Protein AF-A0AAD4M011-F1 (afdb_monomer)

Foldseek 3Di:
DFDWDWDWAPDDPPDHIDIDIGTQQDFQLNVLVVCCVVCVVDDPDPPDGGADPDDDRDDRNDGNNNVCDPVPVVVVVVVVPPPDPQLLPDPDPRNVVVVVVVVVVVVVVVVVCVVVVVVVVVVVVVVVVVVVVVCVVVVDDPVPPPPVVVVVVVVVVVVVVVVCVVVVVVVVVVVVVVVVVVPPDDDDDDDDDDDDDDDDDDDDDDDDDDDDDDDDDDDDDDDDD

Mean predicted aligned error: 21.67 Å

Organism: NCBI:txid376703

Structure (mmCIF, N/CA/C/O backbone):
data_AF-A0AAD4M011-F1
#
_entry.id   AF-A0AAD4M011-F1
#
loop_
_atom_site.group_PDB
_atom_site.id
_atom_site.type_symbol
_atom_site.label_atom_id
_atom_site.label_alt_id
_atom_site.label_comp_id
_atom_site.label_asym_id
_atom_site.label_entity_id
_atom_site.label_seq_id
_atom_site.pdbx_PDB_ins_code
_atom_site.Cartn_x
_atom_site.Cartn_y
_atom_site.Cartn_z
_atom_site.occupancy
_atom_site.B_iso_or_equiv
_atom_site.auth_seq_id
_atom_site.auth_comp_id
_atom_site.auth_asym_id
_atom_site.auth_atom_id
_atom_site.pdbx_PDB_model_num
ATOM 1 N N . MET A 1 1 ? -6.364 17.292 35.029 1.00 53.41 1 MET A N 1
ATOM 2 C CA . MET A 1 1 ? -7.545 16.925 34.218 1.00 53.41 1 MET A CA 1
ATOM 3 C C . MET A 1 1 ? -7.865 15.480 34.536 1.00 53.41 1 MET A C 1
ATOM 5 O O . MET A 1 1 ? -6.951 14.674 34.448 1.00 53.41 1 MET A O 1
ATOM 9 N N . ALA A 1 2 ? -9.083 15.169 34.982 1.00 62.84 2 ALA A N 1
ATOM 10 C CA . ALA A 1 2 ? -9.467 13.786 35.250 1.00 62.84 2 ALA A CA 1
ATOM 11 C C . ALA A 1 2 ? -9.473 13.023 33.923 1.00 62.84 2 ALA A C 1
ATOM 13 O O . ALA A 1 2 ? -10.274 13.320 33.037 1.00 62.84 2 ALA A O 1
ATOM 14 N N . THR A 1 3 ? -8.527 12.108 33.751 1.00 82.06 3 THR A N 1
ATOM 15 C CA . THR A 1 3 ? -8.496 11.226 32.595 1.00 82.06 3 THR A CA 1
ATOM 16 C C . THR A 1 3 ? -9.462 10.078 32.843 1.00 82.06 3 THR A C 1
ATOM 18 O O . THR A 1 3 ? -9.512 9.483 33.921 1.00 82.06 3 THR A O 1
ATOM 21 N N . THR A 1 4 ? -10.312 9.844 31.851 1.00 88.75 4 THR A N 1
ATOM 22 C CA . THR A 1 4 ? -11.300 8.774 31.868 1.00 88.75 4 THR A CA 1
ATOM 23 C C . THR A 1 4 ? -10.843 7.678 30.915 1.00 88.75 4 THR A C 1
ATOM 25 O O . THR A 1 4 ? -10.335 7.955 29.817 1.00 88.75 4 THR A O 1
ATOM 28 N N . THR A 1 5 ? -11.029 6.435 31.338 1.00 89.25 5 THR A N 1
ATOM 29 C CA . THR A 1 5 ? -10.732 5.237 30.564 1.00 89.25 5 THR A CA 1
ATOM 30 C C . THR A 1 5 ? -12.012 4.432 30.390 1.00 89.25 5 THR A C 1
ATOM 32 O O . THR A 1 5 ? -12.728 4.133 31.346 1.00 89.25 5 THR A O 1
ATOM 35 N N . THR A 1 6 ? -12.316 4.092 29.140 1.00 90.56 6 THR A N 1
ATOM 36 C CA . THR A 1 6 ? -13.399 3.170 28.800 1.00 90.56 6 THR A CA 1
ATOM 37 C C . THR A 1 6 ? -12.895 1.743 28.924 1.00 90.56 6 THR A C 1
ATOM 39 O O . THR A 1 6 ? -12.030 1.324 28.154 1.00 90.56 6 THR A O 1
ATOM 42 N N . VAL A 1 7 ? -13.441 1.007 29.885 1.00 89.56 7 VAL A N 1
ATOM 43 C CA . VAL A 1 7 ? -13.146 -0.404 30.117 1.00 89.56 7 VAL A CA 1
ATOM 44 C C . VAL A 1 7 ? -14.231 -1.252 29.461 1.00 89.56 7 VAL A C 1
ATOM 46 O O . VAL A 1 7 ? -15.425 -1.016 29.658 1.00 89.56 7 VAL A O 1
ATOM 49 N N . LEU A 1 8 ? -13.799 -2.242 28.681 1.00 91.38 8 LEU A N 1
ATOM 50 C CA . LEU A 1 8 ? -14.658 -3.274 28.111 1.00 91.38 8 LEU A CA 1
ATOM 51 C C . LEU A 1 8 ? -14.477 -4.558 28.918 1.00 91.38 8 LEU A C 1
ATOM 53 O O . LEU A 1 8 ? -13.359 -5.053 29.046 1.00 91.38 8 LEU A O 1
ATOM 57 N N . VAL A 1 9 ? -15.571 -5.092 29.452 1.00 90.56 9 VAL A N 1
ATOM 58 C CA . VAL A 1 9 ? -15.582 -6.331 30.232 1.00 90.56 9 VAL A CA 1
ATOM 59 C C . VAL A 1 9 ? -16.289 -7.404 29.423 1.00 90.56 9 VAL A C 1
ATOM 61 O O . VAL A 1 9 ? -17.508 -7.379 29.251 1.00 90.56 9 VAL A O 1
ATOM 64 N N . SER A 1 10 ? -15.498 -8.338 28.900 1.00 90.12 10 SER A N 1
ATOM 65 C CA . SER A 1 10 ? -16.004 -9.532 28.230 1.00 90.12 10 SER A CA 1
ATOM 66 C C . SER A 1 10 ? -16.406 -10.555 29.282 1.00 90.12 10 SER A C 1
ATOM 68 O O . SER A 1 10 ? -15.587 -10.945 30.110 1.00 90.12 10 SER A O 1
ATOM 70 N N . THR A 1 11 ? -17.663 -10.979 29.257 1.00 87.75 11 THR A N 1
ATOM 71 C CA . THR A 1 11 ? -18.213 -11.960 30.195 1.00 87.75 11 THR A CA 1
ATOM 72 C C . THR A 1 11 ? -18.449 -13.297 29.490 1.00 87.75 11 THR A C 1
ATOM 74 O O . THR A 1 11 ? -18.290 -13.411 28.273 1.00 87.75 11 THR A O 1
ATOM 77 N N . PHE A 1 12 ? -18.752 -14.340 30.260 1.00 84.81 12 PHE A N 1
ATOM 78 C CA . PHE A 1 12 ? -19.054 -15.665 29.723 1.00 84.81 12 PHE A CA 1
ATOM 79 C C . PHE A 1 12 ? -20.511 -15.731 29.227 1.00 84.81 12 PHE A C 1
ATOM 81 O O . PHE A 1 12 ? -21.383 -15.083 29.813 1.00 84.81 12 PHE A O 1
ATOM 88 N N . PRO A 1 13 ? -20.820 -16.528 28.185 1.00 83.38 13 PRO A N 1
ATOM 89 C CA . PRO A 1 13 ? -22.201 -16.751 27.763 1.00 83.38 13 PRO A CA 1
ATOM 90 C C . PRO A 1 13 ? -23.065 -17.253 28.933 1.00 83.38 13 PRO A C 1
ATOM 92 O O . PRO A 1 13 ? -22.612 -18.136 29.664 1.00 83.38 13 PRO A O 1
ATOM 95 N N . PRO A 1 14 ? -24.295 -16.741 29.128 1.00 87.25 14 PRO A N 1
ATOM 96 C CA . PRO A 1 14 ? -25.104 -15.937 28.201 1.00 87.25 14 PRO A CA 1
ATOM 97 C C . PRO A 1 14 ? -24.968 -14.408 28.355 1.00 87.25 14 PRO A C 1
ATOM 99 O O . PRO A 1 14 ? -25.774 -13.668 27.792 1.00 87.25 14 PRO A O 1
ATOM 102 N N . PHE A 1 15 ? -24.005 -13.909 29.133 1.00 85.62 15 PHE A N 1
ATOM 103 C CA . PHE A 1 15 ? -23.909 -12.481 29.436 1.00 85.62 15 PHE A CA 1
ATOM 104 C C . PHE A 1 15 ? -23.266 -11.678 28.287 1.00 85.62 15 PHE A C 1
ATOM 106 O O . PHE A 1 15 ? -22.351 -12.167 27.620 1.00 85.62 15 PHE A O 1
ATOM 113 N N . PRO A 1 16 ? -23.736 -10.441 28.027 1.00 88.19 16 PRO A N 1
ATOM 114 C CA . PRO A 1 16 ? -23.146 -9.575 27.015 1.00 88.19 16 PRO A CA 1
ATOM 115 C C . PRO A 1 16 ? -21.838 -8.934 27.499 1.00 88.19 16 PRO A C 1
ATO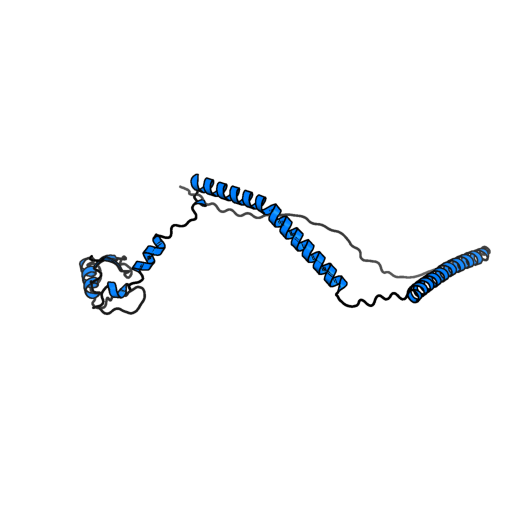M 117 O O . PRO A 1 16 ? -21.533 -8.870 28.693 1.00 88.19 16 PRO A O 1
ATOM 120 N N . THR A 1 17 ? -21.070 -8.389 26.557 1.00 90.69 17 THR A N 1
ATOM 121 C CA . THR A 1 17 ? -19.928 -7.524 26.869 1.00 90.69 17 THR A CA 1
ATOM 122 C C . THR A 1 17 ? -20.416 -6.194 27.440 1.00 90.69 17 THR A C 1
ATOM 124 O O . THR A 1 17 ? -21.253 -5.521 26.837 1.00 90.69 17 THR A O 1
ATOM 127 N N . TYR A 1 18 ? -19.858 -5.785 28.576 1.00 89.50 18 TYR A N 1
ATOM 128 C CA . TYR A 1 18 ? -20.200 -4.524 29.228 1.00 89.50 18 TYR A CA 1
ATOM 129 C C . TYR A 1 18 ? -19.157 -3.447 28.938 1.00 89.50 18 TYR A C 1
ATOM 131 O O . TYR A 1 18 ? -17.961 -3.723 28.885 1.00 89.50 18 TYR A O 1
ATOM 139 N N . ALA A 1 19 ? -19.610 -2.202 28.795 1.00 91.88 19 ALA A N 1
ATOM 140 C CA . ALA A 1 19 ? -18.749 -1.033 28.668 1.00 91.88 19 ALA A CA 1
ATOM 141 C C . ALA A 1 19 ? -19.004 -0.068 29.831 1.00 91.88 19 ALA A C 1
ATOM 143 O O . ALA A 1 19 ? -20.151 0.273 30.132 1.00 91.88 19 ALA A O 1
ATOM 144 N N . LEU A 1 20 ? -17.933 0.376 30.483 1.00 90.31 20 LEU A N 1
ATOM 145 C CA . LEU A 1 20 ? -17.967 1.345 31.578 1.00 90.31 20 LEU A CA 1
ATOM 146 C C . LEU A 1 20 ? -16.897 2.412 31.373 1.00 90.31 20 LEU A C 1
ATOM 148 O O . LEU A 1 20 ? -15.769 2.123 30.989 1.00 90.31 20 LEU A O 1
ATOM 152 N N . SER A 1 21 ? -17.270 3.658 31.639 1.00 91.81 21 SER A N 1
ATOM 153 C CA . SER A 1 21 ? -16.364 4.802 31.618 1.00 91.81 21 SER A CA 1
ATOM 154 C C . SER A 1 21 ? -15.983 5.121 33.057 1.00 91.81 21 SER A C 1
ATOM 156 O O . SER A 1 21 ? -16.861 5.459 33.855 1.00 91.81 21 SER A O 1
ATOM 158 N N . VAL A 1 22 ? -14.710 4.949 33.410 1.00 91.75 22 VAL A N 1
ATOM 159 C CA . VAL A 1 22 ? -14.237 5.058 34.797 1.00 91.75 22 VAL A CA 1
ATOM 160 C C . VAL A 1 22 ? -12.988 5.930 34.871 1.00 91.75 22 VAL A C 1
ATOM 162 O O . VAL A 1 22 ? -12.251 6.072 33.896 1.00 91.75 22 VAL A O 1
ATOM 165 N N . SER A 1 23 ? -12.763 6.552 36.027 1.00 90.94 23 SER A N 1
ATOM 166 C CA . SER A 1 23 ? -11.551 7.329 36.292 1.00 90.94 23 SER A CA 1
ATOM 167 C C . SER A 1 23 ? -10.315 6.430 36.313 1.00 90.94 23 SER A C 1
ATOM 169 O O . SER A 1 23 ? -10.353 5.316 36.834 1.00 90.94 23 SER A O 1
ATOM 171 N N . ASP A 1 24 ? -9.199 6.946 35.814 1.00 88.31 24 ASP A N 1
ATOM 172 C CA . ASP A 1 24 ? -7.916 6.242 35.738 1.00 88.31 24 ASP A CA 1
ATOM 173 C C . ASP A 1 24 ? -7.367 5.799 37.111 1.00 88.31 24 ASP A C 1
ATOM 175 O O . ASP A 1 24 ? -6.611 4.830 37.197 1.00 88.31 24 ASP A O 1
ATOM 179 N N . HIS A 1 25 ? -7.779 6.477 38.188 1.00 89.31 25 HIS A N 1
ATOM 180 C CA . HIS A 1 25 ? -7.402 6.156 39.570 1.00 89.31 25 HIS A CA 1
ATOM 181 C C . HIS A 1 25 ? -8.272 5.077 40.221 1.00 89.31 25 HIS A C 1
ATOM 183 O O . HIS A 1 25 ? -8.007 4.695 41.359 1.00 89.31 25 HIS A O 1
ATOM 189 N N . THR A 1 26 ? -9.321 4.602 39.545 1.00 90.81 26 THR A N 1
ATOM 190 C CA . THR A 1 26 ? -10.131 3.518 40.105 1.00 90.81 26 THR A CA 1
ATOM 191 C C . THR A 1 26 ? -9.317 2.239 40.206 1.00 90.81 26 THR A C 1
ATOM 193 O O . THR A 1 26 ? -8.537 1.906 39.312 1.00 90.81 26 THR A O 1
ATOM 196 N N . THR A 1 27 ? -9.458 1.558 41.339 1.00 92.62 27 THR A N 1
ATOM 197 C CA . THR A 1 27 ? -8.842 0.251 41.564 1.00 92.62 27 THR A CA 1
ATOM 198 C C . THR A 1 27 ? -9.710 -0.849 40.969 1.00 92.62 27 THR A C 1
ATOM 200 O O . THR A 1 27 ? -10.895 -0.639 40.693 1.00 92.62 27 THR A O 1
ATOM 203 N N . ILE A 1 28 ? -9.142 -2.038 40.790 1.00 89.75 28 ILE A N 1
ATOM 204 C CA . ILE A 1 28 ? -9.879 -3.197 40.272 1.00 89.75 28 ILE A CA 1
ATOM 205 C C . ILE A 1 28 ? -11.030 -3.588 41.196 1.00 89.75 28 ILE A C 1
ATOM 207 O O . ILE A 1 28 ? -12.122 -3.876 40.709 1.00 89.75 28 ILE A O 1
ATOM 211 N N . GLN A 1 29 ? -10.814 -3.537 42.512 1.00 89.12 29 GLN A N 1
ATOM 212 C CA . GLN A 1 29 ? -11.863 -3.809 43.494 1.00 89.12 29 GLN A CA 1
ATOM 213 C C . GLN A 1 29 ? -13.060 -2.858 43.327 1.00 89.12 29 GLN A C 1
ATOM 215 O O . GLN A 1 29 ? -14.193 -3.306 43.170 1.00 89.12 29 GLN A O 1
ATOM 220 N N . ASN A 1 30 ? -12.802 -1.548 43.253 1.00 90.50 30 ASN A N 1
ATOM 221 C CA . ASN A 1 30 ? -13.854 -0.553 43.035 1.00 90.50 30 ASN A CA 1
ATOM 222 C C . ASN A 1 30 ? -14.533 -0.725 41.668 1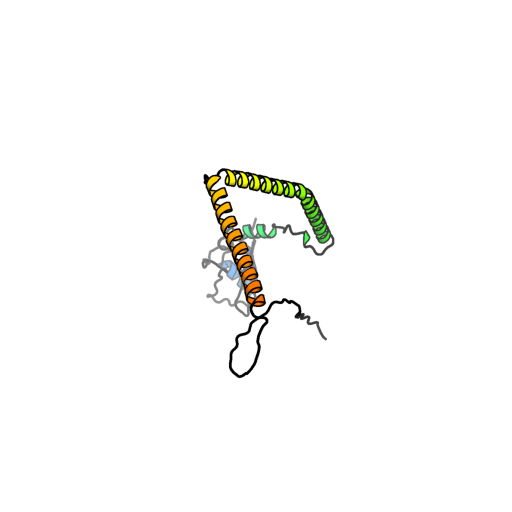.00 90.50 30 ASN A C 1
ATOM 224 O O . ASN A 1 30 ? -15.737 -0.520 41.541 1.00 90.50 30 ASN A O 1
ATOM 228 N N . LEU A 1 31 ? -13.784 -1.111 40.628 1.00 90.56 31 LEU A N 1
ATOM 229 C CA . LEU A 1 31 ? -14.366 -1.406 39.319 1.00 90.56 31 LEU A CA 1
ATOM 230 C C . LEU A 1 31 ? -15.363 -2.568 39.420 1.00 90.56 31 LEU A C 1
ATOM 232 O O . LEU A 1 31 ? -16.462 -2.465 38.877 1.00 90.56 31 LEU A O 1
ATOM 236 N N . HIS A 1 32 ? -15.003 -3.646 40.121 1.00 88.50 32 HIS A N 1
ATOM 237 C CA . HIS A 1 32 ? -15.879 -4.798 40.323 1.00 88.50 32 HIS A CA 1
ATOM 238 C C . HIS A 1 32 ? -17.190 -4.400 41.022 1.00 88.50 32 HIS A C 1
ATOM 240 O O . HIS A 1 32 ? -18.270 -4.760 40.554 1.00 88.50 32 HIS A O 1
ATOM 246 N N . GLU A 1 33 ? -17.112 -3.567 42.062 1.00 89.00 33 GLU A N 1
ATOM 247 C CA . GLU A 1 33 ? -18.292 -3.027 42.750 1.00 89.00 33 GLU A CA 1
ATOM 248 C C . GLU A 1 33 ? -19.162 -2.158 41.832 1.00 89.00 33 GLU A C 1
ATOM 250 O O . GLU A 1 33 ? -20.380 -2.335 41.774 1.00 89.00 33 GLU A O 1
ATOM 255 N N . ILE A 1 34 ? -18.551 -1.258 41.054 1.00 89.81 34 ILE A N 1
ATOM 256 C CA . ILE A 1 34 ? -19.262 -0.403 40.089 1.00 89.81 34 ILE A CA 1
ATOM 257 C C . ILE A 1 34 ? -19.962 -1.248 39.016 1.00 89.81 34 ILE A C 1
ATOM 259 O O . ILE A 1 34 ? -21.055 -0.898 38.561 1.00 89.81 34 ILE A O 1
ATOM 263 N N . LEU A 1 35 ? -19.341 -2.351 38.594 1.00 89.62 35 LEU A N 1
ATOM 264 C CA . LEU A 1 35 ? -19.907 -3.258 37.605 1.00 89.62 35 LEU A CA 1
ATOM 265 C C . LEU A 1 35 ? -21.129 -3.986 38.166 1.00 89.62 35 LEU A C 1
ATOM 267 O O . LEU A 1 35 ? -22.171 -3.969 37.513 1.00 89.62 35 LEU A O 1
ATOM 271 N N . LEU A 1 36 ? -21.035 -4.554 39.371 1.00 88.44 36 LEU A N 1
ATOM 272 C CA . LEU A 1 36 ? -22.157 -5.228 40.033 1.00 88.44 36 LEU A CA 1
ATOM 273 C C . LEU A 1 36 ? -23.307 -4.263 40.344 1.00 88.44 36 LEU A C 1
ATOM 275 O O . LEU A 1 36 ? -24.468 -4.596 40.116 1.00 88.44 36 LEU A O 1
ATOM 279 N N . ALA A 1 37 ? -22.993 -3.041 40.782 1.00 89.56 37 ALA A N 1
ATOM 280 C CA . ALA A 1 37 ? -23.992 -2.004 41.027 1.00 89.56 37 ALA A CA 1
ATOM 281 C C . ALA A 1 37 ? -24.751 -1.614 39.747 1.00 89.56 37 ALA A C 1
ATOM 283 O O . ALA A 1 37 ? -25.943 -1.311 39.792 1.00 89.56 37 ALA A O 1
ATOM 284 N N . ARG A 1 38 ? -24.068 -1.619 38.595 1.00 89.38 38 ARG A N 1
ATOM 285 C CA . ARG A 1 38 ? -24.673 -1.297 37.295 1.00 89.38 38 ARG A CA 1
ATOM 286 C C . ARG A 1 38 ? -25.404 -2.486 36.670 1.00 89.38 38 ARG A C 1
ATOM 288 O O . ARG A 1 38 ? -26.387 -2.278 35.963 1.00 89.38 38 ARG A O 1
ATOM 295 N N . TYR A 1 39 ? -24.929 -3.703 36.914 1.00 86.94 39 TYR A N 1
ATOM 296 C CA . TYR A 1 39 ? -25.438 -4.931 36.309 1.00 86.94 39 TYR A CA 1
ATOM 297 C C . TYR A 1 39 ? -25.717 -5.989 37.385 1.00 86.94 39 TYR A C 1
ATOM 299 O O . TYR A 1 39 ? -24.955 -6.947 37.526 1.00 86.94 39 TYR A O 1
ATOM 307 N N . PRO A 1 40 ? -26.843 -5.865 38.111 1.00 84.62 40 PRO A N 1
ATOM 308 C CA . PRO A 1 40 ? -27.197 -6.788 39.191 1.00 84.62 40 PRO A CA 1
ATOM 309 C C . PRO A 1 40 ? -27.517 -8.209 38.702 1.00 84.62 40 PRO A C 1
ATOM 311 O O . PRO A 1 40 ? -27.629 -9.128 39.505 1.00 84.62 40 PRO A O 1
ATOM 314 N N . SER A 1 41 ? -27.676 -8.409 37.388 1.00 83.12 41 SER A N 1
ATOM 315 C CA . SER A 1 41 ? -27.840 -9.733 36.781 1.00 83.12 41 SER A CA 1
ATOM 316 C C . SER A 1 41 ? -26.548 -10.548 36.747 1.00 83.12 41 SER A C 1
ATOM 318 O O . SER A 1 41 ? -26.604 -11.746 36.473 1.00 83.12 41 SER A O 1
ATOM 320 N N . LEU A 1 42 ? -25.385 -9.919 36.955 1.00 82.12 42 LEU A N 1
ATOM 321 C CA . LEU A 1 42 ? -24.123 -10.640 37.023 1.00 82.12 42 LEU A CA 1
ATOM 322 C C . LEU A 1 42 ? -24.024 -11.357 38.382 1.00 82.12 42 LEU A C 1
ATOM 324 O O . LEU A 1 42 ? -24.325 -10.749 39.410 1.00 82.12 42 LEU A O 1
ATOM 328 N N . PRO A 1 43 ? -23.602 -12.632 38.425 1.00 79.81 43 PRO A N 1
ATOM 329 C CA . PRO A 1 43 ? -23.378 -13.317 39.691 1.00 79.81 43 PRO A CA 1
ATOM 330 C C . PRO A 1 43 ? -22.382 -12.544 40.566 1.00 79.81 43 PRO A C 1
ATOM 332 O O . PRO A 1 43 ? -21.311 -12.166 40.111 1.00 79.81 43 PRO A O 1
ATOM 335 N N . SER A 1 44 ? -22.724 -12.335 41.839 1.00 74.94 44 SER A N 1
ATOM 336 C CA . SER A 1 44 ? -21.866 -11.671 42.836 1.00 74.94 44 SER A CA 1
ATOM 337 C C . SER A 1 44 ? -20.953 -12.666 43.572 1.00 74.94 44 SER A C 1
ATOM 339 O O . SER A 1 44 ? -20.568 -12.442 44.720 1.00 74.94 44 SER A O 1
ATOM 341 N N . THR A 1 45 ? -20.654 -13.815 42.962 1.00 73.00 45 THR A N 1
ATOM 342 C CA . THR A 1 45 ? -19.832 -14.853 43.596 1.00 73.00 45 THR A CA 1
ATOM 343 C C . THR A 1 45 ? -18.429 -14.322 43.875 1.00 73.00 45 THR A C 1
ATOM 345 O O . THR A 1 45 ? -17.807 -13.741 42.988 1.00 73.00 45 THR A O 1
ATOM 348 N N . ALA A 1 46 ? -17.924 -14.568 45.088 1.00 67.69 46 ALA A N 1
ATOM 349 C CA . ALA A 1 46 ? -16.618 -14.095 45.561 1.00 67.69 46 ALA A CA 1
ATOM 350 C C . ALA A 1 46 ? -15.420 -14.585 44.717 1.00 67.69 46 ALA A C 1
ATOM 352 O O . ALA A 1 46 ? -14.326 -14.040 44.830 1.00 67.69 46 ALA A O 1
ATOM 353 N N . ASP A 1 47 ? -15.634 -15.570 43.843 1.00 76.38 47 ASP A N 1
ATOM 354 C CA . ASP A 1 47 ? -14.598 -16.159 42.990 1.00 76.38 47 ASP A CA 1
ATOM 355 C C . ASP A 1 47 ? -14.417 -15.435 41.641 1.00 76.38 47 ASP A C 1
ATOM 357 O O . ASP A 1 47 ? -13.513 -15.765 40.870 1.00 76.38 47 ASP A O 1
ATOM 361 N N . LEU A 1 48 ? -15.260 -14.447 41.317 1.00 77.38 48 LEU A N 1
ATOM 362 C CA . LEU A 1 48 ? -15.152 -13.702 40.062 1.00 77.38 48 LEU A CA 1
ATOM 363 C C . LEU A 1 48 ? -14.028 -12.667 40.138 1.00 77.38 48 LEU A C 1
ATOM 365 O O . LEU A 1 48 ? -14.103 -11.690 40.878 1.00 77.38 48 LEU A O 1
ATOM 369 N N . ARG A 1 49 ? -12.990 -12.862 39.319 1.00 82.31 49 ARG A N 1
ATOM 370 C CA . ARG A 1 49 ? -11.865 -11.927 39.179 1.00 82.31 49 ARG A CA 1
ATOM 371 C C . ARG A 1 49 ? -11.846 -11.319 37.783 1.00 82.31 49 ARG A C 1
ATOM 373 O O . ARG A 1 49 ? -12.048 -12.010 36.786 1.00 82.31 49 ARG A O 1
ATOM 380 N N . LEU A 1 50 ? -11.558 -10.023 37.707 1.00 85.75 50 LEU A N 1
ATOM 381 C CA . LEU A 1 50 ? -11.349 -9.324 36.441 1.00 85.75 50 LEU A CA 1
ATOM 382 C C . LEU A 1 50 ? -9.905 -9.523 35.985 1.00 85.75 50 LEU A C 1
ATOM 384 O O . LEU A 1 50 ? -8.972 -9.154 36.696 1.00 85.75 50 LEU A O 1
ATOM 388 N N . LEU A 1 51 ? -9.725 -10.092 34.795 1.00 85.56 51 LEU A N 1
ATOM 389 C CA . LEU A 1 51 ? -8.412 -10.267 34.182 1.00 85.56 51 LEU A CA 1
ATOM 390 C C . LEU A 1 51 ? -8.280 -9.389 32.930 1.00 85.56 51 LEU A C 1
ATOM 392 O O . LEU A 1 51 ? -9.238 -9.266 32.161 1.00 85.56 51 LEU A O 1
ATOM 396 N N . PRO A 1 52 ? -7.098 -8.793 32.689 1.00 86.00 52 PRO A N 1
ATOM 397 C CA . PRO A 1 52 ? -6.809 -8.158 31.414 1.00 86.00 52 PRO A CA 1
ATOM 398 C C . PRO A 1 52 ? -6.735 -9.213 30.300 1.00 86.00 52 PRO A C 1
ATOM 400 O O . PRO A 1 52 ? -6.400 -10.371 30.537 1.00 86.00 52 PRO A O 1
ATOM 403 N N . VAL A 1 53 ? -6.993 -8.793 29.058 1.00 84.19 53 VAL A N 1
ATOM 404 C CA . VAL A 1 53 ? -6.936 -9.665 27.864 1.00 84.19 53 VAL A CA 1
ATOM 405 C C . VAL A 1 53 ? -5.542 -10.275 27.656 1.00 84.19 53 VAL A C 1
ATOM 407 O O . VAL A 1 53 ? -5.404 -11.342 27.067 1.00 84.19 53 VAL A O 1
ATOM 410 N N . SER A 1 54 ? -4.501 -9.599 28.137 1.00 80.88 54 SER A N 1
ATOM 411 C CA . SER A 1 54 ? -3.121 -10.069 28.102 1.00 80.88 54 SER A CA 1
ATOM 412 C C . SER A 1 54 ? -2.346 -9.464 29.268 1.00 80.88 54 SER A C 1
ATOM 414 O O . SER A 1 54 ? -2.568 -8.305 29.617 1.00 80.88 54 SER A O 1
ATOM 416 N N . GLY A 1 55 ? -1.394 -10.218 29.819 1.00 78.94 55 GLY A N 1
ATOM 417 C CA . GLY A 1 55 ? -0.479 -9.753 30.863 1.00 78.94 55 GLY A CA 1
ATOM 418 C C . GLY A 1 55 ? -0.599 -10.516 32.180 1.00 78.94 55 GLY A C 1
ATOM 419 O O . GLY A 1 55 ? -1.252 -11.555 32.263 1.00 78.94 55 GLY A O 1
ATOM 420 N N . ALA A 1 56 ? 0.087 -10.002 33.201 1.00 80.56 56 ALA A N 1
ATOM 421 C CA . ALA A 1 56 ? 0.044 -10.552 34.550 1.00 80.56 56 ALA A CA 1
ATOM 422 C C . ALA A 1 56 ? -1.321 -10.297 35.205 1.00 80.56 56 ALA A C 1
ATOM 424 O O . ALA A 1 56 ? -1.973 -9.290 34.922 1.00 80.56 56 ALA A O 1
ATOM 425 N N . VAL A 1 57 ? -1.728 -11.198 36.104 1.00 84.75 57 VAL A N 1
ATOM 426 C CA . VAL A 1 57 ? -2.922 -11.005 36.933 1.00 84.75 57 VAL A CA 1
ATOM 427 C C . VAL A 1 57 ? -2.670 -9.802 37.844 1.00 84.75 57 VAL A C 1
ATOM 429 O O . VAL A 1 57 ? -1.712 -9.829 38.620 1.00 84.75 57 VAL A O 1
ATOM 432 N N . PRO A 1 58 ? -3.467 -8.733 37.734 1.00 83.00 58 PRO A N 1
ATOM 433 C CA . PRO A 1 58 ? -3.262 -7.549 38.545 1.00 83.00 58 PRO A CA 1
ATOM 434 C C . PRO A 1 58 ? -3.757 -7.770 39.979 1.00 83.00 58 PRO A C 1
ATOM 436 O O . PRO A 1 58 ? -4.707 -8.517 40.219 1.00 83.00 58 PRO A O 1
ATOM 439 N N . ASP A 1 59 ? -3.110 -7.097 40.928 1.00 86.06 59 ASP A N 1
ATOM 440 C CA . ASP A 1 59 ? -3.559 -7.060 42.319 1.00 86.06 59 ASP A CA 1
ATOM 441 C C . ASP A 1 59 ? -4.866 -6.256 42.457 1.00 86.06 59 ASP A C 1
ATOM 443 O O . ASP A 1 59 ? -5.123 -5.337 41.678 1.00 86.06 59 ASP A O 1
ATOM 447 N N . GLU A 1 60 ? -5.697 -6.566 43.452 1.00 84.50 60 GLU A N 1
ATOM 448 C CA . GLU A 1 60 ? -7.027 -5.947 43.621 1.00 84.50 60 GLU A CA 1
ATOM 449 C C . GLU A 1 60 ? -6.950 -4.433 43.884 1.00 84.50 60 GLU A C 1
ATOM 451 O O . GLU A 1 60 ? -7.863 -3.673 43.538 1.00 84.50 60 GLU A O 1
ATOM 456 N N . THR A 1 61 ? -5.815 -3.987 44.427 1.00 88.25 61 THR A N 1
ATOM 457 C CA . THR A 1 61 ? -5.502 -2.579 44.692 1.00 88.25 61 THR A CA 1
ATOM 458 C C . THR A 1 61 ? -4.918 -1.842 43.483 1.00 88.25 61 THR A C 1
ATOM 460 O O . THR A 1 61 ? -4.812 -0.613 43.503 1.00 88.25 61 THR A O 1
ATOM 463 N N . ALA A 1 62 ? -4.565 -2.556 42.407 1.00 89.44 62 ALA A N 1
ATOM 464 C CA . ALA A 1 62 ? -3.987 -1.952 41.216 1.00 89.44 62 ALA A CA 1
ATOM 465 C C . ALA A 1 62 ? -4.988 -1.007 40.538 1.00 89.44 62 ALA A C 1
ATOM 467 O O . ALA A 1 62 ? -6.186 -1.281 40.459 1.00 89.44 62 ALA A O 1
ATOM 468 N N . THR A 1 63 ? -4.490 0.118 40.027 1.00 90.69 63 THR A N 1
ATOM 469 C CA . THR A 1 63 ? -5.314 1.107 39.322 1.00 90.69 63 THR A CA 1
ATOM 470 C C . THR A 1 63 ? -5.421 0.789 37.837 1.00 90.69 63 THR A C 1
ATOM 472 O O . THR A 1 63 ? -4.494 0.237 37.238 1.00 90.69 63 THR A O 1
ATOM 475 N N . ILE A 1 64 ? -6.523 1.201 37.206 1.00 88.19 64 ILE A N 1
ATOM 476 C CA . ILE A 1 64 ? -6.725 1.017 35.759 1.00 88.19 64 ILE A CA 1
ATOM 477 C C . ILE A 1 64 ? -5.593 1.654 34.942 1.00 88.19 64 ILE A C 1
ATOM 479 O O . ILE A 1 64 ? -5.128 1.059 33.968 1.00 88.19 64 ILE A O 1
ATOM 483 N N . ALA A 1 65 ? -5.075 2.807 35.376 1.00 86.31 65 ALA A N 1
ATOM 484 C CA . ALA A 1 65 ? -3.915 3.442 34.751 1.00 86.31 65 ALA A CA 1
ATOM 485 C C . ALA A 1 65 ? -2.668 2.540 34.718 1.00 86.31 65 ALA A C 1
ATOM 487 O O . ALA A 1 65 ? -1.975 2.477 33.701 1.00 86.31 65 ALA A O 1
ATOM 488 N N . SER A 1 66 ? -2.392 1.828 35.816 1.00 85.81 66 SER A N 1
ATOM 489 C CA . SER A 1 66 ? -1.232 0.939 35.925 1.00 85.81 66 SER A CA 1
ATOM 490 C C . SER A 1 66 ? -1.327 -0.256 34.977 1.00 85.81 66 SER A C 1
ATOM 492 O O . SER A 1 66 ? -0.309 -0.712 34.465 1.00 85.81 66 SER A O 1
ATOM 494 N N . ILE A 1 67 ? -2.539 -0.759 34.735 1.00 84.38 67 ILE A N 1
ATOM 495 C CA . ILE A 1 67 ? -2.780 -1.910 33.853 1.00 84.38 67 ILE A CA 1
ATOM 496 C C . ILE A 1 67 ? -2.626 -1.501 32.385 1.00 84.38 67 ILE A C 1
ATOM 498 O O . ILE A 1 67 ? -2.090 -2.257 31.578 1.00 84.38 67 ILE A O 1
ATOM 502 N N . LEU A 1 68 ? -3.093 -0.300 32.028 1.00 78.75 68 LEU A N 1
ATOM 503 C CA . LEU A 1 68 ? -3.165 0.146 30.635 1.00 78.75 68 LEU A CA 1
ATOM 504 C C . LEU A 1 68 ? -1.796 0.530 30.047 1.00 78.75 68 LEU A C 1
ATOM 506 O O . LEU A 1 68 ? -1.625 0.530 28.829 1.00 78.75 68 LEU A O 1
ATOM 510 N N . GLY A 1 69 ? -0.808 0.829 30.890 1.00 73.69 69 GLY A N 1
ATOM 511 C CA . GLY A 1 69 ? 0.532 1.217 30.465 1.00 73.69 69 GLY A CA 1
ATOM 512 C C . GLY A 1 69 ? 0.576 2.552 29.690 1.00 73.69 69 GLY A C 1
ATOM 513 O O . GLY A 1 69 ? -0.369 2.955 29.008 1.00 73.69 69 GLY A O 1
ATOM 514 N N . PRO A 1 70 ? 1.701 3.280 29.729 1.00 67.50 70 PRO A N 1
ATOM 515 C CA . PRO A 1 70 ? 1.791 4.612 29.122 1.00 67.50 70 PRO A CA 1
ATOM 516 C C . PRO A 1 70 ? 1.744 4.612 27.576 1.00 67.50 70 PRO A C 1
ATOM 518 O O . PRO A 1 70 ? 1.524 5.656 26.965 1.00 67.50 70 PRO A O 1
ATOM 521 N N . GLY A 1 71 ? 1.937 3.460 26.919 1.00 67.69 71 GLY A N 1
ATOM 522 C CA . GLY A 1 71 ? 2.114 3.366 25.463 1.00 67.69 71 GLY A CA 1
ATOM 523 C C . GLY A 1 71 ? 0.842 3.150 24.634 1.00 67.69 71 GLY A C 1
ATOM 524 O O . GLY A 1 71 ? 0.799 3.576 23.479 1.00 67.69 71 GLY A O 1
ATOM 525 N N . LEU A 1 72 ? -0.209 2.533 25.192 1.00 68.25 72 LEU A N 1
ATOM 526 C CA . LEU A 1 72 ? -1.415 2.192 24.419 1.00 68.25 72 LEU A CA 1
ATOM 527 C C . LEU A 1 72 ? -2.165 3.444 23.945 1.00 68.25 72 LEU A C 1
ATOM 529 O O . LEU A 1 72 ? -2.573 3.535 22.785 1.00 68.25 72 LEU A O 1
ATOM 533 N N . ARG A 1 73 ? -2.265 4.457 24.813 1.00 68.19 73 ARG A N 1
ATOM 534 C CA . ARG A 1 73 ? -2.904 5.740 24.484 1.00 68.19 73 ARG A CA 1
ATOM 535 C C . ARG A 1 73 ? -2.095 6.539 23.448 1.00 68.19 73 ARG A C 1
ATOM 537 O O . ARG A 1 73 ? -2.683 7.207 22.602 1.00 68.19 73 ARG A O 1
ATOM 544 N N . ALA A 1 74 ? -0.764 6.426 23.462 1.00 66.00 74 ALA A N 1
ATOM 545 C CA . ALA A 1 74 ? 0.124 7.096 22.506 1.00 66.00 74 ALA A CA 1
ATOM 546 C C . ALA A 1 74 ? 0.133 6.428 21.116 1.00 66.00 74 ALA A C 1
ATOM 548 O O . ALA A 1 74 ? 0.243 7.114 20.098 1.00 66.00 74 ALA A O 1
ATOM 549 N N . ALA A 1 75 ? -0.010 5.101 21.050 1.00 65.00 75 ALA A N 1
ATOM 550 C CA . ALA A 1 75 ? -0.021 4.359 19.789 1.00 65.00 75 ALA A CA 1
ATOM 551 C C . ALA A 1 75 ? -1.292 4.619 18.955 1.00 65.00 75 ALA A C 1
ATOM 553 O O . ALA A 1 75 ? -1.198 4.841 17.746 1.00 65.00 75 ALA A O 1
ATOM 554 N N . GLY A 1 76 ? -2.468 4.671 19.593 1.00 66.25 76 GLY A N 1
ATOM 555 C CA . GLY A 1 76 ? -3.751 4.851 18.896 1.00 66.25 76 GLY A CA 1
ATOM 556 C C . GLY A 1 76 ? -3.876 6.178 18.130 1.00 66.25 76 GLY A C 1
ATOM 557 O O . GLY A 1 76 ? -4.444 6.219 17.037 1.00 66.25 76 GLY A O 1
ATOM 558 N N . GLY A 1 77 ? -3.275 7.260 18.639 1.00 72.38 77 GLY A N 1
ATOM 559 C CA . GLY A 1 77 ? -3.292 8.571 17.975 1.00 72.38 77 GLY A CA 1
ATOM 560 C C . GLY A 1 77 ? -2.482 8.624 16.671 1.00 72.38 77 GLY A C 1
ATOM 561 O O . GLY A 1 77 ? -2.837 9.349 15.738 1.00 72.38 77 GLY A O 1
ATOM 562 N N . ARG A 1 78 ? -1.415 7.820 16.563 1.00 68.06 78 ARG A N 1
ATOM 563 C CA . ARG A 1 78 ? -0.557 7.765 15.365 1.00 68.06 78 ARG A CA 1
ATOM 564 C C . ARG A 1 78 ? -1.248 7.056 14.202 1.00 68.06 78 ARG A C 1
ATOM 566 O O . ARG A 1 78 ? -1.143 7.510 13.071 1.00 68.06 78 ARG A O 1
ATOM 573 N N . MET A 1 79 ? -2.000 5.994 14.486 1.00 66.38 79 MET A N 1
ATOM 574 C CA . MET A 1 79 ? -2.743 5.247 13.464 1.00 66.38 79 MET A CA 1
ATOM 575 C C . MET A 1 79 ? -3.941 6.037 12.925 1.00 66.38 79 MET A C 1
ATOM 577 O O . MET A 1 79 ? -4.224 5.984 11.734 1.00 66.38 79 MET A O 1
ATOM 581 N N . SER A 1 80 ? -4.610 6.815 13.783 1.00 66.38 80 SER A N 1
ATOM 582 C CA . SER A 1 80 ? -5.748 7.658 13.385 1.00 66.38 80 SER A CA 1
ATOM 583 C C . SER A 1 80 ? -5.333 8.879 12.547 1.00 66.38 80 SER A C 1
ATOM 585 O O . SER A 1 80 ? -6.065 9.323 11.664 1.00 66.38 80 SER A O 1
ATOM 587 N N . SER A 1 81 ? -4.130 9.418 12.772 1.00 68.81 81 SER A N 1
ATOM 588 C CA . SER A 1 81 ? -3.637 10.605 12.056 1.00 68.81 81 SER A CA 1
ATOM 589 C C . SER A 1 81 ? -2.928 10.299 10.732 1.00 68.81 81 SER A C 1
ATOM 591 O O . SER A 1 81 ? -2.711 11.216 9.934 1.00 68.81 81 SER A O 1
ATOM 593 N N . GLN A 1 82 ? -2.598 9.034 10.454 1.00 75.75 82 GLN A N 1
ATOM 594 C CA . GLN A 1 82 ? -1.951 8.629 9.207 1.00 75.75 82 GLN A CA 1
ATOM 595 C C . GLN A 1 82 ? -2.973 8.578 8.062 1.00 75.75 82 GLN A C 1
ATOM 597 O O . GLN A 1 82 ? -3.449 7.524 7.646 1.00 75.75 82 GLN A O 1
ATOM 602 N N . LYS A 1 83 ? -3.331 9.755 7.539 1.00 79.31 83 LYS A N 1
ATOM 603 C CA . LYS A 1 83 ? -4.171 9.863 6.342 1.00 79.31 83 LYS A CA 1
ATOM 604 C C . LYS A 1 83 ? -3.461 9.189 5.172 1.00 79.31 83 LYS A C 1
ATOM 606 O O . LYS A 1 83 ? -2.335 9.538 4.819 1.00 79.31 83 LYS A O 1
ATOM 611 N N . THR A 1 84 ? -4.133 8.221 4.562 1.00 76.00 84 THR A N 1
ATOM 612 C CA . THR A 1 84 ? -3.625 7.521 3.386 1.0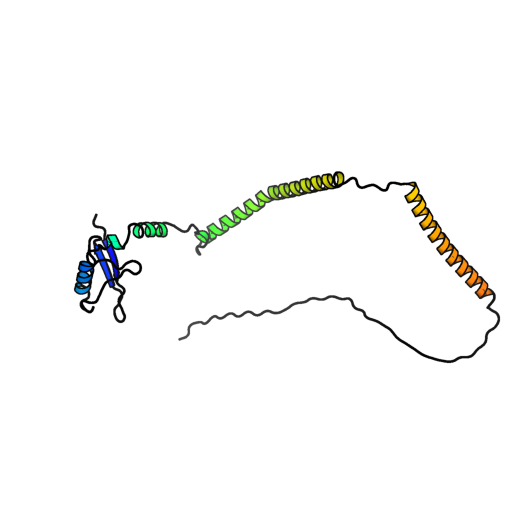0 76.00 84 THR A CA 1
ATOM 613 C C . THR A 1 84 ? -3.479 8.513 2.232 1.00 76.00 84 THR A C 1
ATOM 615 O O . THR A 1 84 ? -4.429 9.213 1.896 1.00 76.00 84 THR A O 1
ATOM 618 N N . SER A 1 85 ? -2.314 8.561 1.586 1.00 80.38 85 SER A N 1
ATOM 619 C CA . SER A 1 85 ? -2.067 9.446 0.431 1.00 80.38 85 SER A CA 1
ATOM 620 C C . SER A 1 85 ? -2.649 8.898 -0.890 1.00 80.38 85 SER A C 1
ATOM 622 O O . SER A 1 85 ? -2.462 9.469 -1.966 1.00 80.38 85 SER A O 1
ATOM 624 N N . ASN A 1 86 ? -3.387 7.785 -0.842 1.00 81.31 86 ASN A N 1
ATOM 625 C CA . ASN A 1 86 ? -3.956 7.140 -2.023 1.00 81.31 86 ASN A CA 1
ATOM 626 C C . ASN A 1 86 ? -5.294 7.777 -2.466 1.00 81.31 86 ASN A C 1
ATOM 628 O O . ASN A 1 86 ? -6.328 7.121 -2.510 1.00 81.31 86 ASN A O 1
ATOM 632 N N . ASN A 1 87 ? -5.270 9.072 -2.795 1.00 84.69 87 ASN A N 1
ATOM 633 C CA . ASN A 1 87 ? -6.453 9.840 -3.230 1.00 84.69 87 ASN A CA 1
ATOM 634 C C . ASN A 1 87 ? -6.864 9.595 -4.697 1.00 84.69 87 ASN A C 1
ATOM 636 O O . ASN A 1 87 ? -7.839 10.152 -5.187 1.00 84.69 87 ASN A O 1
ATOM 640 N N . ASP A 1 88 ? -6.085 8.799 -5.417 1.00 89.75 88 ASP A N 1
ATOM 641 C CA . ASP A 1 88 ? -6.247 8.496 -6.843 1.00 89.75 88 ASP A CA 1
ATOM 642 C C . ASP A 1 88 ? -7.249 7.357 -7.071 1.00 89.75 88 ASP A C 1
ATOM 644 O O . ASP A 1 88 ? -8.027 7.396 -8.018 1.00 89.75 88 ASP A O 1
ATOM 648 N N . SER A 1 89 ? -7.326 6.414 -6.126 1.00 87.06 89 SER A N 1
ATOM 649 C CA . SER A 1 89 ? -8.244 5.270 -6.187 1.00 87.06 89 SER A CA 1
ATOM 650 C C . SER A 1 89 ? -9.708 5.621 -5.895 1.00 87.06 89 SER A C 1
ATOM 652 O O . SER A 1 89 ? -10.570 4.739 -5.904 1.00 87.06 89 SER A O 1
ATOM 654 N N . CYS A 1 90 ? -10.013 6.887 -5.610 1.00 90.19 90 CYS A N 1
ATOM 655 C CA . CYS A 1 90 ? -11.382 7.324 -5.393 1.00 90.19 90 CYS A CA 1
ATOM 656 C C . CYS A 1 90 ? -12.207 7.136 -6.677 1.00 90.19 90 CYS A C 1
ATOM 658 O O . CYS A 1 90 ? -11.772 7.437 -7.788 1.00 90.19 90 CYS A O 1
ATOM 660 N N . ARG A 1 91 ? -13.433 6.625 -6.529 1.00 92.12 91 ARG A N 1
ATOM 661 C CA . ARG A 1 91 ? -14.314 6.286 -7.662 1.00 92.12 91 ARG A CA 1
ATOM 662 C C . ARG A 1 91 ? -14.964 7.517 -8.321 1.00 92.12 91 ARG A C 1
ATOM 664 O O . ARG A 1 91 ? -15.631 7.389 -9.351 1.00 92.12 91 ARG A O 1
ATOM 671 N N . ASP A 1 92 ? -14.799 8.682 -7.705 1.00 93.94 92 ASP A N 1
ATOM 672 C CA . ASP A 1 92 ? -15.385 9.959 -8.086 1.00 93.94 92 ASP A CA 1
ATOM 673 C C . ASP A 1 92 ? -14.603 10.653 -9.217 1.00 93.94 92 ASP A C 1
ATOM 675 O O . ASP A 1 92 ? -13.589 10.164 -9.724 1.00 93.94 92 ASP A O 1
ATOM 679 N N . LEU A 1 93 ? -15.095 11.819 -9.644 1.00 94.94 93 LEU A N 1
ATOM 680 C CA . LEU A 1 93 ? -14.446 12.605 -10.692 1.00 94.94 93 LEU A CA 1
ATOM 681 C C . LEU A 1 93 ? -13.051 13.084 -10.264 1.00 94.94 93 LEU A C 1
ATOM 683 O O . LEU A 1 93 ? -12.154 13.170 -11.101 1.00 94.94 93 LEU A O 1
ATOM 687 N N . SER A 1 94 ? -12.863 13.382 -8.977 1.00 92.12 94 SER A N 1
ATOM 688 C CA . SER A 1 94 ? -11.590 13.855 -8.430 1.00 92.12 94 SER A CA 1
ATOM 689 C C . SER A 1 94 ? -10.514 12.774 -8.517 1.00 92.12 94 SER A C 1
ATOM 691 O O . SER A 1 94 ? -9.443 13.048 -9.056 1.00 92.12 94 SER A O 1
ATOM 693 N N . GLY A 1 95 ? -10.805 11.541 -8.081 1.00 94.25 95 GLY A N 1
ATOM 694 C CA . GLY A 1 95 ? -9.878 10.409 -8.187 1.00 94.25 95 GLY A CA 1
ATOM 695 C C . GLY A 1 95 ? -9.493 10.104 -9.634 1.00 94.25 95 GLY A C 1
ATOM 696 O O . GLY A 1 95 ? -8.308 10.060 -9.969 1.00 94.25 95 GLY A O 1
ATOM 697 N N . ARG A 1 96 ? -10.483 10.047 -10.537 1.00 94.94 96 ARG A N 1
ATOM 698 C CA . ARG A 1 96 ? -10.243 9.840 -11.979 1.00 94.94 96 ARG A CA 1
ATOM 699 C C . ARG A 1 96 ? -9.368 10.934 -12.592 1.00 94.94 96 ARG A C 1
ATOM 701 O O . ARG A 1 96 ? -8.414 10.620 -13.296 1.00 94.94 96 ARG A O 1
ATOM 708 N N . ARG A 1 97 ? -9.646 12.213 -12.300 1.00 95.94 97 ARG A N 1
ATOM 709 C CA . ARG A 1 97 ? -8.824 13.346 -12.768 1.00 95.94 97 ARG A CA 1
ATOM 710 C C . ARG A 1 97 ? -7.387 13.238 -12.265 1.00 95.94 97 ARG A C 1
ATOM 712 O O . ARG A 1 97 ? -6.459 13.445 -13.042 1.00 95.94 97 ARG A O 1
ATOM 719 N N . LEU A 1 98 ? -7.197 12.908 -10.987 1.00 94.50 98 LEU A N 1
ATOM 720 C CA . LEU A 1 98 ? -5.867 12.736 -10.403 1.00 94.50 98 LEU A CA 1
ATOM 721 C C . LEU A 1 98 ? -5.097 11.590 -11.069 1.00 94.50 98 LEU A C 1
ATOM 723 O O . LEU A 1 98 ? -3.913 11.762 -11.361 1.00 94.50 98 LEU A O 1
ATOM 727 N N . SER A 1 99 ? -5.764 10.469 -11.346 1.00 94.19 99 SER A N 1
ATOM 728 C CA . SER A 1 99 ? -5.185 9.330 -12.061 1.00 94.19 99 SER A CA 1
ATOM 729 C C . SER A 1 99 ? -4.727 9.728 -13.473 1.00 94.19 99 SER A C 1
ATOM 731 O O . SER A 1 99 ? -3.539 9.626 -13.783 1.00 94.19 99 SER A O 1
ATOM 733 N N . THR A 1 100 ? -5.603 10.342 -14.280 1.00 95.44 100 THR A N 1
ATOM 734 C CA . THR A 1 100 ? -5.257 10.800 -15.640 1.00 95.44 100 THR A CA 1
ATOM 735 C C . THR A 1 100 ? -4.118 11.825 -15.647 1.00 95.44 100 THR A C 1
ATOM 737 O O . THR A 1 100 ? -3.230 11.763 -16.494 1.00 95.44 100 THR A O 1
ATOM 740 N N . ILE A 1 101 ? -4.092 12.760 -14.690 1.00 95.81 101 ILE A N 1
ATOM 741 C CA . ILE A 1 101 ? -3.004 13.744 -14.575 1.00 95.81 101 ILE A CA 1
ATOM 742 C C . ILE A 1 101 ? -1.666 13.054 -14.278 1.00 95.81 101 ILE A C 1
ATOM 744 O O . ILE A 1 101 ? -0.641 13.435 -14.845 1.00 95.81 101 ILE A O 1
ATOM 748 N N . LYS A 1 102 ? -1.643 12.054 -13.389 1.00 94.56 102 LYS A N 1
ATOM 749 C CA . LYS A 1 102 ? -0.417 11.304 -13.085 1.00 94.56 102 LYS A CA 1
ATOM 750 C C . LYS A 1 102 ? 0.051 10.475 -14.273 1.00 94.56 102 LYS A C 1
ATOM 752 O O . LYS A 1 102 ? 1.247 10.460 -14.549 1.00 94.56 102 LYS A O 1
ATOM 757 N N . GLU A 1 103 ? -0.864 9.819 -14.978 1.00 96.00 103 GLU A N 1
ATOM 758 C CA . GLU A 1 103 ? -0.543 9.057 -16.186 1.00 96.00 103 GLU A CA 1
ATOM 759 C C . GLU A 1 103 ? 0.038 9.961 -17.274 1.00 96.00 103 GLU A C 1
ATOM 761 O O . GLU A 1 103 ? 1.102 9.659 -17.810 1.00 96.00 103 GLU A O 1
ATOM 766 N N . ALA A 1 104 ? -0.579 11.119 -17.525 1.00 96.69 104 ALA A N 1
ATOM 767 C CA . ALA A 1 104 ? -0.067 12.100 -18.479 1.00 96.69 104 ALA A CA 1
ATOM 768 C C . ALA A 1 104 ? 1.345 12.585 -18.109 1.00 96.69 104 ALA A C 1
ATOM 770 O O . ALA A 1 104 ? 2.221 12.648 -18.970 1.00 96.69 104 ALA A O 1
ATOM 771 N N . LYS A 1 105 ? 1.602 12.862 -16.822 1.00 96.88 105 LYS A N 1
ATOM 772 C CA . LYS A 1 105 ? 2.943 13.231 -16.334 1.00 96.88 105 LYS A CA 1
ATOM 773 C C . LYS A 1 105 ? 3.956 12.106 -16.518 1.00 96.88 105 LYS A C 1
ATOM 775 O O . LYS A 1 105 ? 5.060 12.360 -16.983 1.00 96.88 105 LYS A O 1
ATOM 780 N N . LYS A 1 106 ? 3.575 10.868 -16.200 1.00 96.50 106 LYS A N 1
ATOM 781 C CA . LYS A 1 106 ? 4.430 9.688 -16.376 1.00 96.50 106 LYS A CA 1
ATOM 782 C C . LYS A 1 106 ? 4.789 9.468 -17.848 1.00 96.50 106 LYS A C 1
ATOM 784 O O . LYS A 1 106 ? 5.921 9.102 -18.149 1.00 96.50 106 LYS A O 1
ATOM 789 N N . LEU A 1 107 ? 3.842 9.693 -18.760 1.00 96.44 107 LEU A N 1
ATOM 790 C CA . LEU A 1 107 ? 4.087 9.621 -20.200 1.00 96.44 107 LEU A CA 1
ATOM 791 C C . LEU A 1 107 ? 5.003 10.754 -20.679 1.00 96.44 107 LEU A C 1
ATOM 793 O O . LEU A 1 107 ? 5.933 10.487 -21.434 1.00 96.44 107 LEU A O 1
ATOM 797 N N . ALA A 1 108 ? 4.793 11.987 -20.210 1.00 96.06 108 ALA A N 1
ATOM 798 C CA . ALA A 1 108 ? 5.663 13.118 -20.534 1.00 96.06 108 ALA A CA 1
ATOM 799 C C . ALA A 1 108 ? 7.108 12.875 -20.065 1.00 96.06 108 ALA A C 1
ATOM 801 O O . ALA A 1 108 ? 8.036 12.971 -20.864 1.00 96.06 108 ALA A O 1
ATOM 802 N N . GLU A 1 109 ? 7.292 12.445 -18.815 1.00 95.12 109 GLU A N 1
ATOM 803 C CA . GLU A 1 109 ? 8.610 12.109 -18.268 1.00 95.12 109 GLU A CA 1
ATOM 804 C C . GLU A 1 109 ? 9.269 10.958 -19.042 1.00 95.12 109 GLU A C 1
ATOM 806 O O . GLU A 1 109 ? 10.468 10.991 -19.309 1.00 95.12 109 GLU A O 1
ATOM 811 N N . TYR A 1 110 ? 8.497 9.951 -19.468 1.00 94.19 110 TYR A N 1
ATOM 812 C CA . TYR A 1 110 ? 9.023 8.864 -20.293 1.00 94.19 110 TYR A CA 1
ATOM 813 C C . TYR A 1 110 ? 9.570 9.374 -21.634 1.00 94.19 110 TYR A C 1
ATOM 815 O O . TYR A 1 110 ? 10.679 8.994 -22.017 1.00 94.19 110 TYR A O 1
ATOM 823 N N . LEU A 1 111 ? 8.824 10.250 -22.317 1.00 94.19 111 LEU A N 1
ATOM 824 C CA . LEU A 1 111 ? 9.241 10.862 -23.582 1.00 94.19 111 LEU A CA 1
ATOM 825 C C . LEU A 1 111 ? 10.476 11.757 -23.405 1.00 94.19 111 LEU A C 1
ATOM 827 O O . LEU A 1 111 ? 11.403 11.696 -24.211 1.00 94.19 111 LEU A O 1
ATOM 831 N N . GLU A 1 112 ? 10.535 12.537 -22.327 1.00 92.38 112 GLU A N 1
ATOM 832 C CA . GLU A 1 112 ? 11.697 13.369 -21.986 1.00 92.38 112 GLU A CA 1
ATOM 833 C C . GLU A 1 112 ? 12.934 12.529 -21.631 1.00 92.38 112 GLU A C 1
ATOM 835 O O . GLU A 1 112 ? 14.067 12.894 -21.962 1.00 92.38 112 GLU A O 1
ATOM 840 N N . GLN A 1 113 ? 12.737 11.368 -20.999 1.00 93.12 113 GLN A N 1
ATOM 841 C CA . GLN A 1 113 ? 13.818 10.462 -20.623 1.00 93.12 113 GLN A CA 1
ATOM 842 C C . GLN A 1 113 ? 14.320 9.604 -21.800 1.00 93.12 113 GLN A C 1
ATOM 844 O O . GLN A 1 113 ? 15.432 9.070 -21.729 1.00 93.12 113 GLN A O 1
ATOM 849 N N . GLU A 1 114 ? 13.568 9.478 -22.900 1.00 87.12 114 GLU A N 1
ATOM 850 C CA . GLU A 1 114 ? 13.988 8.730 -24.093 1.00 87.12 114 GLU A CA 1
ATOM 851 C C . GLU A 1 114 ? 15.368 9.128 -24.646 1.00 87.12 114 GLU A C 1
ATOM 853 O O . GLU A 1 114 ? 16.198 8.231 -24.838 1.00 87.12 114 GLU A O 1
ATOM 858 N N . PRO A 1 115 ? 15.680 10.413 -24.915 1.00 87.31 115 PRO A N 1
ATOM 859 C CA . PRO A 1 115 ? 16.998 10.800 -25.412 1.00 87.31 115 PRO A CA 1
ATOM 860 C C . PRO A 1 115 ? 18.105 10.499 -24.399 1.00 87.31 115 PRO A C 1
ATOM 862 O O . PRO A 1 115 ? 19.200 10.109 -24.802 1.00 87.31 115 PRO A O 1
ATOM 865 N N . GLY A 1 116 ? 17.833 10.627 -23.096 1.00 87.06 116 GLY A N 1
ATOM 866 C CA . GLY A 1 116 ? 18.775 10.261 -22.036 1.00 87.06 116 GLY A CA 1
ATOM 867 C C . GLY A 1 116 ? 19.067 8.759 -22.020 1.00 87.06 116 GLY A C 1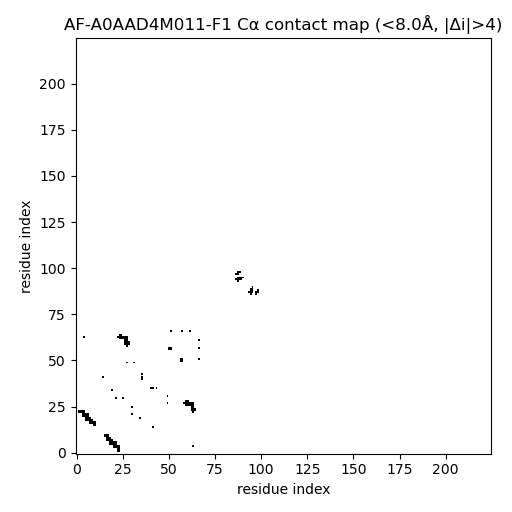
ATOM 868 O O . GLY A 1 116 ? 20.229 8.355 -22.033 1.00 87.06 116 GLY A O 1
ATOM 869 N N . ARG A 1 117 ? 18.025 7.923 -22.094 1.00 83.69 117 ARG A N 1
ATOM 870 C CA . ARG A 1 117 ? 18.142 6.456 -22.167 1.00 83.69 117 ARG A CA 1
ATOM 871 C C . ARG A 1 117 ? 18.853 5.995 -23.435 1.00 83.69 117 ARG A C 1
ATOM 873 O O . ARG A 1 117 ? 19.733 5.143 -23.355 1.00 83.69 117 ARG A O 1
ATOM 880 N N . LYS A 1 118 ? 18.527 6.583 -24.590 1.00 85.94 118 LYS A N 1
ATOM 881 C CA . LYS A 1 118 ? 19.174 6.280 -25.879 1.00 85.94 118 LYS A CA 1
ATOM 882 C C . LYS A 1 118 ? 20.652 6.681 -25.873 1.00 85.94 118 LYS A C 1
ATOM 884 O O . LYS A 1 118 ? 21.487 5.894 -26.307 1.00 85.94 118 LYS A O 1
ATOM 889 N N . LYS A 1 119 ? 20.998 7.853 -25.324 1.00 88.44 119 LYS A N 1
ATOM 890 C CA . LYS A 1 119 ? 22.397 8.290 -25.164 1.00 88.44 119 LYS A CA 1
ATOM 891 C C . LYS A 1 119 ? 23.171 7.395 -24.195 1.00 88.44 119 LYS A C 1
ATOM 893 O O . LYS A 1 119 ? 24.268 6.969 -24.535 1.00 88.44 119 LYS A O 1
ATOM 898 N N . ALA A 1 120 ? 22.588 7.049 -23.047 1.00 86.88 120 ALA A N 1
ATOM 899 C CA . ALA A 1 120 ? 23.210 6.149 -22.075 1.00 86.88 120 ALA A CA 1
ATOM 900 C C . ALA A 1 120 ? 23.432 4.739 -22.650 1.00 86.88 120 ALA A C 1
ATOM 902 O O . ALA A 1 120 ? 24.501 4.157 -22.475 1.00 86.88 120 ALA A O 1
ATOM 903 N N . ALA A 1 121 ? 22.459 4.207 -23.397 1.00 86.44 121 ALA A N 1
ATOM 904 C CA . ALA A 1 121 ? 22.593 2.925 -24.084 1.00 86.44 121 ALA A CA 1
ATOM 905 C C . ALA A 1 121 ? 23.665 2.973 -25.187 1.00 86.44 121 ALA A C 1
ATOM 907 O O . ALA A 1 121 ? 24.499 2.072 -25.270 1.00 86.44 121 ALA A O 1
ATOM 908 N N . ALA A 1 122 ? 23.691 4.036 -25.999 1.00 88.56 122 ALA A N 1
ATOM 909 C CA . ALA A 1 122 ? 24.709 4.227 -27.031 1.00 88.56 122 ALA A CA 1
ATOM 910 C C . ALA A 1 122 ? 26.115 4.376 -26.429 1.00 88.56 122 ALA A C 1
ATOM 912 O O . ALA A 1 122 ? 27.083 3.831 -26.959 1.00 88.56 122 ALA A O 1
ATOM 913 N N . GLU A 1 123 ? 26.243 5.067 -25.297 1.00 85.56 123 GLU A N 1
ATOM 914 C CA . GLU A 1 123 ? 27.509 5.199 -24.585 1.00 85.56 123 GLU A CA 1
ATOM 915 C C . GLU A 1 123 ? 27.963 3.866 -23.979 1.00 85.56 123 GLU A C 1
ATOM 917 O O . GLU A 1 123 ? 29.130 3.503 -24.123 1.00 85.56 123 GLU A O 1
ATOM 922 N N . ALA A 1 124 ? 27.057 3.096 -23.373 1.00 86.06 124 ALA A N 1
ATOM 923 C CA . ALA A 1 124 ? 27.359 1.761 -22.864 1.00 86.06 124 ALA A CA 1
ATOM 924 C C . ALA A 1 124 ? 27.807 0.812 -23.989 1.00 86.06 124 ALA A C 1
ATOM 926 O O . ALA A 1 124 ? 28.800 0.100 -23.832 1.00 86.06 124 ALA A O 1
ATOM 927 N N . GLN A 1 125 ? 27.148 0.856 -25.152 1.00 84.56 125 GLN A N 1
ATOM 928 C CA . GLN A 1 125 ? 27.565 0.096 -26.333 1.00 84.56 125 GLN A CA 1
ATOM 929 C C . GLN A 1 125 ? 28.933 0.552 -26.844 1.00 84.56 125 GLN A C 1
ATOM 931 O O . GLN A 1 125 ? 29.802 -0.279 -27.099 1.00 84.56 125 GLN A O 1
ATOM 936 N N . ARG A 1 126 ? 29.173 1.866 -26.941 1.00 86.19 126 ARG A N 1
ATOM 937 C CA . ARG A 1 126 ? 30.467 2.409 -27.373 1.00 86.19 126 ARG A CA 1
ATOM 938 C C . ARG A 1 126 ? 31.592 2.015 -26.415 1.00 86.19 126 ARG A C 1
ATOM 940 O O . ARG A 1 126 ? 32.661 1.622 -26.876 1.00 86.19 126 ARG A O 1
ATOM 947 N N . ARG A 1 127 ? 31.352 2.071 -25.101 1.00 84.69 127 ARG A N 1
ATOM 948 C CA . ARG A 1 127 ? 32.298 1.626 -24.065 1.00 84.69 127 ARG A CA 1
ATOM 949 C C . ARG A 1 127 ? 32.540 0.117 -24.149 1.00 84.69 127 ARG A C 1
ATOM 951 O O . ARG A 1 127 ? 33.693 -0.300 -24.154 1.00 84.69 127 ARG A O 1
ATOM 958 N N . GLY A 1 128 ? 31.491 -0.692 -24.303 1.00 84.12 128 GLY A N 1
ATOM 959 C CA . GLY A 1 128 ? 31.597 -2.145 -24.465 1.00 84.12 128 GLY A CA 1
ATOM 960 C C . GLY A 1 128 ? 32.372 -2.559 -25.721 1.00 84.12 128 GLY A C 1
ATOM 961 O O . GLY A 1 128 ? 33.248 -3.416 -25.648 1.00 84.12 128 GLY A O 1
ATOM 962 N N . LEU A 1 129 ? 32.127 -1.904 -26.860 1.00 80.00 129 LEU A N 1
ATOM 963 C CA . LEU A 1 129 ? 32.884 -2.116 -28.099 1.00 80.00 129 LEU A CA 1
ATOM 964 C C . LEU A 1 129 ? 34.343 -1.674 -27.961 1.00 80.00 129 LEU A C 1
ATOM 966 O O . LEU A 1 129 ? 35.239 -2.355 -28.460 1.00 80.00 129 LEU A O 1
ATOM 970 N N . HIS A 1 130 ? 34.595 -0.554 -27.281 1.00 77.12 130 HIS A N 1
ATOM 971 C CA . HIS A 1 130 ? 35.949 -0.062 -27.046 1.00 77.12 130 HIS A CA 1
ATOM 972 C C . HIS A 1 130 ? 36.750 -1.024 -26.162 1.00 77.12 130 HIS A C 1
ATOM 974 O O . HIS A 1 130 ? 37.848 -1.427 -26.541 1.00 77.12 130 HIS A O 1
ATOM 980 N N . LEU A 1 131 ? 36.159 -1.477 -25.053 1.00 76.94 131 LEU A N 1
ATOM 981 C CA . LEU A 1 131 ? 36.745 -2.485 -24.170 1.00 76.94 131 LEU A CA 1
ATOM 982 C C . LEU A 1 131 ? 36.930 -3.824 -24.889 1.00 76.94 131 LEU A C 1
ATOM 984 O O . LEU A 1 131 ? 38.001 -4.415 -24.808 1.00 76.94 131 LEU A O 1
ATOM 988 N N . GLY A 1 132 ? 35.942 -4.280 -25.662 1.00 77.25 132 GLY A N 1
ATOM 989 C CA . GLY A 1 132 ? 36.040 -5.509 -26.450 1.00 77.25 132 GLY A CA 1
ATOM 990 C C . GLY A 1 132 ? 37.131 -5.448 -27.523 1.00 77.25 132 GLY A C 1
ATOM 991 O O . GLY A 1 132 ? 37.832 -6.434 -27.753 1.00 77.25 132 GLY A O 1
ATOM 992 N N . ARG A 1 133 ? 37.334 -4.286 -28.157 1.00 76.12 133 ARG A N 1
ATOM 993 C CA . ARG A 1 133 ? 38.437 -4.058 -29.101 1.00 76.12 133 ARG A CA 1
ATOM 994 C C . ARG A 1 133 ? 39.785 -4.041 -28.388 1.00 76.12 133 ARG A C 1
ATOM 996 O O . ARG A 1 133 ? 40.714 -4.684 -28.865 1.00 76.12 133 ARG A O 1
ATOM 1003 N N . GLN A 1 134 ? 39.875 -3.372 -27.241 1.00 70.06 134 GLN A N 1
ATOM 1004 C CA . GLN A 1 134 ? 41.084 -3.343 -26.422 1.00 70.06 134 GLN A CA 1
ATOM 1005 C C . GLN A 1 134 ? 41.471 -4.754 -25.961 1.00 70.06 134 GLN A C 1
ATOM 1007 O O . GLN A 1 134 ? 42.604 -5.161 -26.179 1.00 70.06 134 GLN A O 1
ATOM 1012 N N . TYR A 1 135 ? 40.520 -5.538 -25.445 1.00 61.62 135 TYR A N 1
ATOM 1013 C CA . TYR A 1 135 ? 40.748 -6.914 -24.992 1.00 61.62 135 TYR A CA 1
ATOM 1014 C C . TYR A 1 135 ? 41.085 -7.879 -26.140 1.00 61.62 135 TYR A C 1
ATOM 1016 O O . TYR A 1 135 ? 41.877 -8.797 -25.963 1.00 61.62 135 TYR A O 1
ATOM 1024 N N . ARG A 1 136 ? 40.539 -7.675 -27.349 1.00 61.69 136 ARG A N 1
ATOM 1025 C CA . ARG A 1 136 ? 40.944 -8.444 -28.546 1.00 61.69 136 ARG A CA 1
ATOM 1026 C C . ARG A 1 136 ? 42.357 -8.106 -29.028 1.00 61.69 136 ARG A C 1
ATOM 1028 O O . ARG A 1 136 ? 42.971 -8.955 -29.671 1.00 61.69 136 ARG A O 1
ATOM 1035 N N . SER A 1 137 ? 42.840 -6.897 -28.741 1.00 61.28 137 SER A N 1
ATOM 1036 C CA . SER A 1 137 ? 44.198 -6.443 -29.056 1.00 61.28 137 SER A CA 1
ATOM 1037 C C . SER A 1 137 ? 45.221 -6.775 -27.963 1.00 61.28 137 SER A C 1
ATOM 1039 O O . SER A 1 137 ? 46.385 -6.969 -28.294 1.00 61.28 137 SER A O 1
ATOM 1041 N N . SER A 1 138 ? 44.818 -6.862 -26.690 1.00 57.25 138 SER A N 1
ATOM 1042 C CA . SER A 1 138 ? 45.709 -7.152 -25.551 1.00 57.25 138 SER A CA 1
ATOM 1043 C C . SER A 1 138 ? 45.611 -8.587 -25.012 1.00 57.25 138 SER A C 1
ATOM 1045 O O . SER A 1 138 ? 46.481 -9.018 -24.256 1.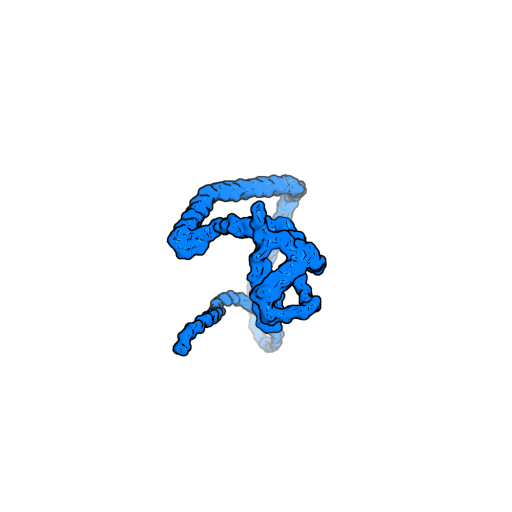00 57.25 138 SER A O 1
ATOM 1047 N N . GLY A 1 139 ? 44.574 -9.339 -25.389 1.00 54.44 139 GLY A N 1
ATOM 1048 C CA . GLY A 1 139 ? 44.317 -10.714 -24.963 1.00 54.44 139 GLY A CA 1
ATOM 1049 C C . GLY A 1 139 ? 45.236 -11.720 -25.646 1.00 54.44 139 GLY A C 1
ATOM 1050 O O . GLY A 1 139 ? 44.837 -12.376 -26.608 1.00 54.44 139 GLY A O 1
ATOM 1051 N N . GLY A 1 140 ? 46.452 -11.830 -25.109 1.00 56.91 140 GLY A N 1
ATOM 1052 C CA . GLY A 1 140 ? 47.448 -12.842 -25.444 1.00 56.91 140 GLY A CA 1
ATOM 1053 C C . GLY A 1 140 ? 48.143 -12.578 -26.774 1.00 56.91 140 GLY A C 1
ATOM 1054 O O . GLY A 1 140 ? 47.515 -12.224 -27.769 1.00 56.91 140 GLY A O 1
ATOM 1055 N N . LYS A 1 141 ? 49.464 -12.781 -26.813 1.00 60.69 141 LYS A N 1
ATOM 1056 C CA . LYS A 1 141 ? 50.211 -12.880 -28.069 1.00 60.69 141 LYS A CA 1
ATOM 1057 C C . LYS A 1 141 ? 49.614 -14.046 -28.858 1.00 60.69 141 LYS A C 1
ATOM 1059 O O . LYS A 1 141 ? 50.007 -15.191 -28.663 1.00 60.69 141 LYS A O 1
ATOM 1064 N N . LYS A 1 142 ? 48.618 -13.778 -29.704 1.00 60.38 142 LYS A N 1
ATOM 1065 C CA . LYS A 1 142 ? 48.178 -14.725 -30.723 1.00 60.38 142 LYS A CA 1
ATOM 1066 C C . LYS A 1 142 ? 49.408 -14.943 -31.581 1.00 60.38 142 LYS A C 1
ATOM 1068 O O . LYS A 1 142 ? 49.806 -14.022 -32.289 1.00 60.38 142 LYS A O 1
ATOM 1073 N N . HIS A 1 143 ? 50.041 -16.104 -31.442 1.00 65.25 143 HIS A N 1
ATOM 1074 C CA . HIS A 1 143 ? 51.086 -16.530 -32.354 1.00 65.25 143 HIS A CA 1
ATOM 1075 C C . HIS A 1 143 ? 50.433 -16.577 -33.731 1.00 65.25 143 HIS A C 1
ATOM 1077 O O . HIS A 1 143 ? 49.676 -17.500 -34.041 1.00 65.25 143 HIS A O 1
ATOM 1083 N N . ARG A 1 144 ? 50.592 -15.501 -34.503 1.00 66.25 144 ARG A N 1
ATOM 1084 C CA . ARG A 1 144 ? 50.120 -15.480 -35.874 1.00 66.25 144 ARG A CA 1
ATOM 1085 C C . ARG A 1 144 ? 51.064 -16.407 -36.609 1.00 66.25 144 ARG A C 1
ATOM 1087 O O . ARG A 1 144 ? 52.266 -16.174 -36.646 1.00 66.25 144 ARG A O 1
ATOM 1094 N N . PHE A 1 145 ? 50.522 -17.531 -37.044 1.00 66.81 145 PHE A N 1
ATOM 1095 C CA . PHE A 1 145 ? 51.231 -18.453 -37.903 1.00 66.81 145 PHE A CA 1
ATOM 1096 C C . PHE A 1 145 ? 51.282 -17.802 -39.291 1.00 66.81 145 PHE A C 1
ATOM 1098 O O . PHE A 1 145 ? 5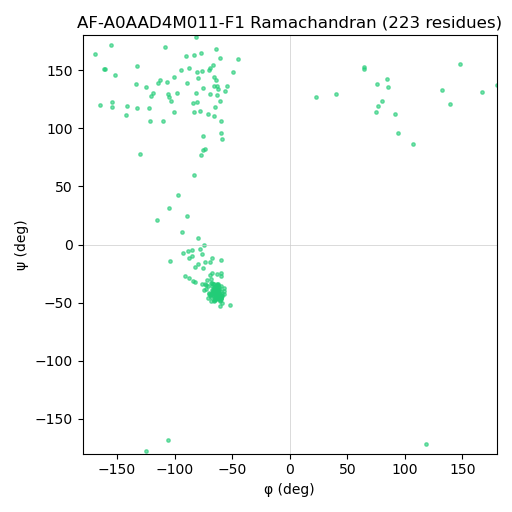0.398 -18.012 -40.118 1.00 66.81 145 PHE A O 1
ATOM 1105 N N . ASP A 1 146 ? 52.257 -16.909 -39.457 1.00 70.31 146 ASP A N 1
ATOM 1106 C CA . ASP A 1 146 ? 52.497 -16.100 -40.655 1.00 70.31 146 ASP A CA 1
ATOM 1107 C C . ASP A 1 146 ? 53.707 -16.655 -41.438 1.00 70.31 146 ASP A C 1
ATOM 1109 O O . ASP A 1 146 ? 54.440 -15.911 -42.085 1.00 70.31 146 ASP A O 1
ATOM 1113 N N . ASP A 1 147 ? 53.922 -17.974 -41.382 1.00 84.25 147 ASP A N 1
ATOM 1114 C CA . ASP A 1 147 ? 54.928 -18.662 -42.193 1.00 84.25 147 ASP A CA 1
ATOM 1115 C C . ASP A 1 147 ? 54.404 -18.763 -43.631 1.00 84.25 147 ASP A C 1
ATOM 1117 O O . ASP A 1 147 ? 53.652 -19.676 -43.991 1.00 84.25 147 ASP A O 1
ATOM 1121 N N . THR A 1 148 ? 54.764 -17.783 -44.460 1.00 83.19 148 THR A N 1
ATOM 1122 C CA . THR A 1 148 ? 54.322 -17.684 -45.860 1.00 83.19 148 THR A CA 1
ATOM 1123 C C . THR A 1 148 ? 54.691 -18.927 -46.663 1.00 83.19 148 THR A C 1
ATOM 1125 O O . THR A 1 148 ? 53.855 -19.435 -47.406 1.00 83.19 148 THR A O 1
ATOM 1128 N N . GLU A 1 149 ? 55.889 -19.474 -46.439 1.00 87.12 149 GLU A N 1
ATOM 1129 C CA . GLU A 1 149 ? 56.373 -20.683 -47.114 1.00 87.12 149 GLU A CA 1
ATOM 1130 C C . GLU A 1 149 ? 55.499 -21.902 -46.800 1.00 87.12 149 GLU A C 1
ATOM 1132 O O . GLU A 1 149 ? 55.102 -22.626 -47.708 1.00 87.12 149 GLU A O 1
ATOM 1137 N N . TYR A 1 150 ? 55.118 -22.109 -45.535 1.00 89.75 150 TYR A N 1
ATOM 1138 C CA . TYR A 1 150 ? 54.243 -23.224 -45.164 1.00 89.75 150 TYR A CA 1
ATOM 1139 C C . TYR A 1 150 ? 52.836 -23.060 -45.755 1.00 89.75 150 TYR A C 1
ATOM 1141 O O . TYR A 1 150 ? 52.203 -24.027 -46.189 1.00 89.75 150 TYR A O 1
ATOM 1149 N N . LEU A 1 151 ? 52.313 -21.831 -45.780 1.00 90.31 151 LEU A N 1
ATOM 1150 C CA . LEU A 1 151 ? 51.006 -21.547 -46.373 1.00 90.31 151 LEU A CA 1
ATOM 1151 C C . LEU A 1 151 ? 51.004 -21.777 -47.890 1.00 90.31 151 LEU A C 1
ATOM 1153 O O . LEU A 1 151 ? 50.016 -22.274 -48.426 1.00 90.31 151 LEU A O 1
ATOM 1157 N N . GLU A 1 152 ? 52.094 -21.458 -48.578 1.00 89.69 152 GLU A N 1
ATOM 1158 C CA . GLU A 1 152 ? 52.261 -21.736 -50.006 1.00 89.69 152 GLU A CA 1
ATOM 1159 C C . GLU A 1 152 ? 52.445 -23.230 -50.269 1.00 89.69 152 GLU A C 1
ATOM 1161 O O . GLU A 1 152 ? 51.714 -23.789 -51.083 1.00 89.69 152 GLU A O 1
ATOM 1166 N N . GLN A 1 153 ? 53.303 -23.907 -49.503 1.00 93.50 153 GLN A N 1
ATOM 1167 C CA . GLN A 1 153 ? 53.507 -25.355 -49.597 1.00 93.50 153 GLN A CA 1
ATOM 1168 C C . GLN A 1 153 ? 52.218 -26.137 -49.328 1.00 93.50 153 GLN A C 1
ATOM 1170 O O . GLN A 1 153 ? 51.887 -27.069 -50.054 1.00 93.50 153 GLN A O 1
ATOM 1175 N N . SER A 1 154 ? 51.447 -25.762 -48.306 1.00 92.88 154 SER A N 1
ATOM 1176 C CA . SER A 1 154 ? 50.168 -26.420 -48.010 1.00 92.88 154 SER A CA 1
ATOM 1177 C C . SER A 1 154 ? 49.137 -26.204 -49.120 1.00 92.88 154 SER A C 1
ATOM 1179 O O . SER A 1 154 ? 48.420 -27.143 -49.472 1.00 92.88 154 SER A O 1
ATOM 1181 N N . ARG A 1 155 ? 49.084 -25.006 -49.720 1.00 93.94 155 ARG A N 1
ATOM 1182 C CA . ARG A 1 155 ? 48.241 -24.734 -50.897 1.00 93.94 155 ARG A CA 1
ATOM 1183 C C . ARG A 1 155 ? 48.686 -25.559 -52.101 1.00 93.94 155 ARG A C 1
ATOM 1185 O O . ARG A 1 155 ? 47.850 -26.212 -52.718 1.00 93.94 155 ARG A O 1
ATOM 1192 N N . GLU A 1 156 ? 49.984 -25.599 -52.379 1.00 95.38 156 GLU A N 1
ATOM 1193 C CA . GLU A 1 156 ? 50.557 -26.353 -53.493 1.00 95.38 156 GLU A CA 1
ATOM 1194 C C . GLU A 1 156 ? 50.329 -27.862 -53.337 1.00 95.38 156 GLU A C 1
ATOM 1196 O O . GLU A 1 156 ? 49.905 -28.524 -54.281 1.00 95.38 156 GLU A O 1
ATOM 1201 N N . LEU A 1 157 ? 50.508 -28.417 -52.134 1.00 95.69 157 LEU A N 1
ATOM 1202 C CA . LEU A 1 157 ? 50.201 -29.819 -51.844 1.00 95.69 157 LEU A CA 1
ATOM 1203 C C . LEU A 1 157 ? 48.724 -30.134 -52.103 1.00 95.69 157 LEU A C 1
ATOM 1205 O O . LEU A 1 157 ? 48.403 -31.146 -52.730 1.00 95.69 157 LEU A O 1
ATOM 1209 N N . VAL A 1 158 ? 47.817 -29.260 -51.663 1.00 96.56 158 VAL A N 1
ATOM 1210 C CA . VAL A 1 158 ? 46.378 -29.416 -51.902 1.00 96.56 158 VAL A CA 1
ATOM 1211 C C . VAL A 1 158 ? 46.053 -29.356 -53.398 1.00 96.56 158 VAL A C 1
ATOM 1213 O O . VAL A 1 158 ? 45.254 -30.164 -53.884 1.00 96.56 158 VAL A O 1
ATOM 1216 N N . ASP A 1 159 ? 46.673 -28.451 -54.148 1.00 96.44 159 ASP A N 1
ATOM 1217 C CA . ASP A 1 159 ? 46.430 -28.295 -55.584 1.00 96.44 159 ASP A CA 1
ATOM 1218 C C . ASP A 1 159 ? 47.060 -29.426 -56.412 1.00 96.44 159 ASP A C 1
ATOM 1220 O O . ASP A 1 159 ? 46.445 -29.916 -57.366 1.00 96.44 159 ASP A O 1
ATOM 1224 N N . ASN A 1 160 ? 48.210 -29.948 -55.990 1.00 96.00 160 ASN A N 1
ATOM 1225 C CA . ASN A 1 160 ? 48.837 -31.136 -56.564 1.00 96.00 160 ASN A CA 1
ATOM 1226 C C . ASN A 1 160 ? 47.980 -32.390 -56.345 1.00 96.00 160 ASN A C 1
ATOM 1228 O O . ASN A 1 160 ? 47.777 -33.172 -57.274 1.00 96.00 160 ASN A O 1
ATOM 1232 N N . VAL A 1 161 ? 47.385 -32.562 -55.159 1.00 97.44 161 VAL A N 1
ATOM 1233 C CA . VAL A 1 161 ? 46.443 -33.666 -54.906 1.00 97.44 161 VAL A CA 1
ATOM 1234 C C . VAL A 1 161 ? 45.192 -33.524 -55.776 1.00 97.44 161 VAL A C 1
ATOM 1236 O O . VAL A 1 161 ? 44.777 -34.485 -56.428 1.00 97.44 161 VAL A O 1
ATOM 1239 N N . LYS A 1 162 ? 44.600 -32.325 -55.858 1.00 96.31 162 LYS A N 1
ATOM 1240 C CA . LYS A 1 162 ? 43.422 -32.075 -56.708 1.00 96.31 162 LYS A CA 1
ATOM 1241 C C . LYS A 1 162 ? 43.720 -32.314 -58.192 1.00 96.31 162 LYS A C 1
ATOM 1243 O O . LYS A 1 162 ? 42.912 -32.935 -58.892 1.00 96.31 162 LYS A O 1
ATOM 1248 N N . SER A 1 163 ? 44.866 -31.858 -58.692 1.00 95.00 163 SER A N 1
ATOM 1249 C CA . SER A 1 163 ? 45.273 -32.064 -60.087 1.00 95.00 163 SER A CA 1
ATOM 1250 C C . SER A 1 163 ? 45.575 -33.541 -60.383 1.00 95.00 163 SER A C 1
ATOM 1252 O O . SER A 1 163 ? 45.148 -34.070 -61.411 1.00 95.00 163 SER A O 1
ATOM 1254 N N . ALA A 1 164 ? 46.202 -34.271 -59.460 1.00 95.25 164 ALA A N 1
ATOM 1255 C CA . ALA A 1 164 ? 46.429 -35.711 -59.590 1.00 95.25 164 ALA A CA 1
ATOM 1256 C C . ALA A 1 164 ? 45.112 -36.507 -59.622 1.00 95.25 164 ALA A C 1
ATOM 1258 O O . ALA A 1 164 ? 44.938 -37.396 -60.458 1.00 95.25 164 ALA A O 1
ATOM 1259 N N . VAL A 1 165 ? 44.142 -36.159 -58.772 1.00 95.94 165 VAL A N 1
ATOM 1260 C CA . VAL A 1 165 ? 42.817 -36.801 -58.760 1.00 95.94 165 VAL A CA 1
ATOM 1261 C C . VAL A 1 165 ? 42.059 -36.514 -60.056 1.00 95.94 165 VAL A C 1
ATOM 1263 O O . VAL A 1 165 ? 41.548 -37.438 -60.691 1.00 95.94 165 VAL A O 1
ATOM 1266 N N . THR A 1 166 ? 42.011 -35.256 -60.498 1.00 92.62 166 THR A N 1
ATOM 1267 C CA . THR A 1 166 ? 41.320 -34.881 -61.745 1.00 92.62 166 THR A CA 1
ATOM 1268 C C . THR A 1 166 ? 41.964 -35.529 -62.970 1.00 92.62 166 THR A C 1
ATOM 1270 O O . THR A 1 166 ? 41.260 -36.117 -63.797 1.00 92.62 166 THR A O 1
ATOM 1273 N N . THR A 1 167 ? 43.294 -35.517 -63.072 1.00 91.81 167 THR A N 1
ATOM 1274 C CA . THR A 1 167 ? 44.013 -36.206 -64.154 1.00 91.81 167 THR A CA 1
ATOM 1275 C C . THR A 1 167 ? 43.835 -37.722 -64.085 1.00 91.81 167 THR A C 1
ATOM 1277 O O . THR A 1 167 ? 43.645 -38.351 -65.126 1.00 91.81 167 THR A O 1
ATOM 1280 N N . GLY A 1 168 ? 43.814 -38.318 -62.891 1.00 92.81 168 GLY A N 1
ATOM 1281 C CA . GLY A 1 168 ? 43.524 -39.734 -62.670 1.00 92.81 168 GLY A CA 1
ATOM 1282 C C . GLY A 1 168 ? 42.121 -40.129 -63.135 1.00 92.81 168 GLY A C 1
ATOM 1283 O O . GLY A 1 168 ? 41.969 -41.090 -63.892 1.00 92.81 168 GLY A O 1
ATOM 1284 N N . LEU A 1 169 ? 41.095 -39.350 -62.778 1.00 91.31 169 LEU A N 1
ATOM 1285 C CA . LEU A 1 169 ? 39.721 -39.560 -63.243 1.00 91.31 169 LEU A CA 1
ATOM 1286 C C . LEU A 1 169 ? 39.610 -39.407 -64.763 1.00 91.31 169 LEU A C 1
ATOM 1288 O O . LEU A 1 169 ? 38.971 -40.230 -65.418 1.00 91.31 169 LEU A O 1
ATOM 1292 N N . LEU A 1 170 ? 40.251 -38.393 -65.350 1.00 87.50 170 LEU A N 1
ATOM 1293 C CA . LEU A 1 170 ? 40.244 -38.186 -66.800 1.00 87.50 170 LEU A CA 1
ATOM 1294 C C . LEU A 1 170 ? 40.995 -39.298 -67.545 1.00 87.50 170 LEU A C 1
ATOM 1296 O O . LEU A 1 170 ? 40.509 -39.764 -68.573 1.00 87.50 170 LEU A O 1
ATOM 1300 N N . LYS A 1 171 ? 42.131 -39.781 -67.023 1.00 86.94 171 LYS A N 1
ATOM 1301 C CA . LYS A 1 171 ? 42.861 -40.935 -67.575 1.00 86.94 171 LYS A CA 1
ATOM 1302 C C . LYS A 1 171 ? 42.053 -42.224 -67.446 1.00 86.94 171 LYS A C 1
ATOM 1304 O O . LYS A 1 171 ? 41.993 -42.973 -68.414 1.00 86.94 171 LYS A O 1
ATOM 1309 N N . LYS A 1 172 ? 41.373 -42.460 -66.317 1.00 85.81 172 LYS A N 1
ATOM 1310 C CA . LYS A 1 172 ? 40.446 -43.593 -66.146 1.00 85.81 172 LYS A CA 1
ATOM 1311 C C . LYS A 1 172 ? 39.293 -43.518 -67.145 1.00 85.81 172 LYS A C 1
ATOM 1313 O O . LYS A 1 172 ? 38.974 -44.520 -67.770 1.00 85.81 172 LYS A O 1
ATOM 1318 N N . ARG A 1 173 ? 38.708 -42.334 -67.359 1.00 81.00 173 ARG A N 1
ATOM 1319 C CA . ARG A 1 173 ? 37.655 -42.120 -68.369 1.00 81.00 173 ARG A CA 1
ATOM 1320 C C . ARG A 1 173 ? 38.169 -42.302 -69.798 1.00 81.00 173 ARG A C 1
ATOM 1322 O O . ARG A 1 173 ? 37.440 -42.844 -70.619 1.00 81.00 173 ARG A O 1
ATOM 1329 N N . LYS A 1 174 ? 39.400 -41.879 -70.109 1.00 77.19 174 LYS A N 1
ATOM 1330 C CA . LYS A 1 174 ? 40.025 -42.109 -71.424 1.00 77.19 174 LYS A CA 1
ATOM 1331 C C . LYS A 1 174 ? 40.342 -43.590 -71.650 1.00 77.19 174 LYS A C 1
ATOM 1333 O O . LYS A 1 174 ? 39.970 -44.094 -72.698 1.00 77.19 174 LYS A O 1
ATOM 1338 N N . LYS A 1 175 ? 40.911 -44.295 -70.664 1.00 70.62 175 LYS A N 1
ATOM 1339 C CA . LYS A 1 175 ? 41.108 -45.755 -70.722 1.00 70.62 175 LYS A CA 1
ATOM 1340 C C . LYS A 1 175 ? 39.780 -46.495 -70.870 1.00 70.62 175 LYS A C 1
ATOM 1342 O O . LYS A 1 175 ? 39.647 -47.265 -71.800 1.00 70.62 175 LYS A O 1
ATOM 1347 N N . ALA A 1 176 ? 38.756 -46.140 -70.091 1.00 68.12 176 ALA A N 1
ATOM 1348 C CA . ALA A 1 176 ? 37.417 -46.711 -70.244 1.00 68.12 176 ALA A CA 1
ATOM 1349 C C . ALA A 1 176 ? 36.814 -46.461 -71.640 1.00 68.12 176 ALA A C 1
ATOM 1351 O O . ALA A 1 176 ? 36.134 -47.331 -72.162 1.00 68.12 176 ALA A O 1
ATOM 1352 N N . LYS A 1 177 ? 37.072 -45.307 -72.277 1.00 64.38 177 LYS A N 1
ATOM 1353 C CA . LYS A 1 177 ? 36.654 -45.049 -73.670 1.00 64.38 177 LYS A CA 1
ATOM 1354 C C . LYS A 1 177 ? 37.477 -45.834 -74.701 1.00 64.38 177 LYS A C 1
ATOM 1356 O O . LYS A 1 177 ? 36.916 -46.239 -75.711 1.00 64.38 177 LYS A O 1
ATOM 1361 N N . THR A 1 178 ? 38.771 -46.049 -74.466 1.00 57.19 178 THR A N 1
ATOM 1362 C CA . THR A 1 178 ? 39.632 -46.887 -75.319 1.00 57.19 178 THR A CA 1
ATOM 1363 C C . THR A 1 178 ? 39.272 -48.371 -75.193 1.00 57.19 178 THR A C 1
ATOM 1365 O O . THR A 1 178 ? 39.134 -49.037 -76.213 1.00 57.19 178 THR A O 1
ATOM 1368 N N . ASP A 1 179 ? 39.012 -48.859 -73.978 1.00 57.34 179 ASP A N 1
ATOM 1369 C CA . ASP A 1 179 ? 38.584 -50.237 -73.708 1.00 57.34 179 ASP A CA 1
ATOM 1370 C C . ASP A 1 179 ? 37.171 -50.509 -74.263 1.00 57.34 179 ASP A C 1
ATOM 1372 O O . ASP A 1 179 ? 36.925 -51.564 -74.838 1.00 57.34 179 ASP A O 1
ATOM 1376 N N . GLN A 1 180 ? 36.258 -49.526 -74.217 1.00 58.59 180 GLN A N 1
ATOM 1377 C CA . GLN A 1 180 ? 34.937 -49.610 -74.869 1.00 58.59 180 GLN A CA 1
ATOM 1378 C C . GLN A 1 180 ? 35.014 -49.613 -76.410 1.00 58.59 180 GLN A C 1
ATOM 1380 O O . GLN A 1 180 ? 34.114 -50.138 -77.061 1.00 58.59 180 GLN A O 1
ATOM 1385 N N . ASN A 1 181 ? 36.075 -49.059 -77.012 1.00 48.56 181 ASN A N 1
ATOM 1386 C CA . ASN A 1 181 ? 36.273 -49.076 -78.469 1.00 48.56 181 ASN A CA 1
ATOM 1387 C C . ASN A 1 181 ? 36.885 -50.403 -78.970 1.00 48.56 181 ASN A C 1
ATOM 1389 O O . ASN A 1 181 ? 36.755 -50.733 -80.143 1.00 48.56 181 ASN A O 1
ATOM 1393 N N . LEU A 1 182 ? 37.508 -51.186 -78.082 1.00 52.00 182 LEU A N 1
ATOM 1394 C CA . LEU A 1 182 ? 38.043 -52.527 -78.368 1.00 52.00 182 LEU A CA 1
ATOM 1395 C C . 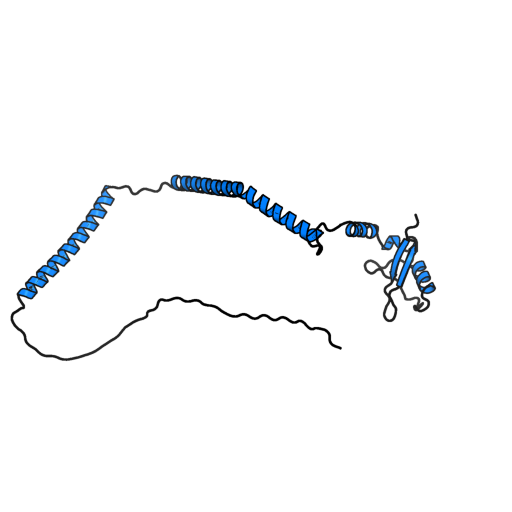LEU A 1 182 ? 37.045 -53.661 -78.061 1.00 52.00 182 LEU A C 1
ATOM 1397 O O . LEU A 1 182 ? 37.302 -54.803 -78.421 1.00 52.00 182 LEU A O 1
ATOM 1401 N N . GLN A 1 183 ? 35.895 -53.356 -77.446 1.00 50.41 183 GLN A N 1
ATOM 1402 C CA . GLN A 1 183 ? 34.851 -54.329 -77.078 1.00 50.41 183 GLN A CA 1
ATOM 1403 C C . GLN A 1 183 ? 33.516 -54.125 -77.824 1.00 50.41 183 GLN A C 1
ATOM 1405 O O . GLN A 1 183 ? 32.476 -54.615 -77.392 1.00 50.41 183 GLN A O 1
ATOM 1410 N N . LYS A 1 184 ? 33.524 -53.438 -78.977 1.00 42.16 184 LYS A N 1
ATOM 1411 C CA . LYS A 1 184 ? 32.385 -53.411 -79.918 1.00 42.16 184 LYS A CA 1
ATOM 1412 C C . LYS A 1 184 ? 32.563 -54.422 -81.063 1.00 42.16 184 LYS A C 1
ATOM 1414 O O . LYS A 1 184 ? 32.280 -54.109 -82.214 1.00 42.16 184 LYS A O 1
ATOM 1419 N N . LEU A 1 185 ? 33.031 -55.623 -80.742 1.00 46.56 185 LEU A N 1
ATOM 1420 C CA . LEU A 1 185 ? 32.927 -56.825 -81.566 1.00 46.56 185 LEU A CA 1
ATOM 1421 C C . LEU A 1 185 ? 32.651 -57.987 -80.596 1.00 46.56 185 LEU A C 1
ATOM 1423 O O . LEU A 1 185 ? 33.453 -58.241 -79.707 1.00 46.56 185 LEU A O 1
ATOM 1427 N N . GLU A 1 186 ? 31.502 -58.637 -80.801 1.00 34.12 186 GLU A N 1
ATOM 1428 C CA . GLU A 1 186 ? 31.037 -59.909 -80.215 1.00 34.12 186 GLU A CA 1
ATOM 1429 C C . GLU A 1 186 ? 30.204 -59.877 -78.905 1.00 34.12 186 GLU A C 1
ATOM 1431 O O . GLU A 1 186 ? 30.650 -59.566 -77.807 1.00 34.12 186 GLU A O 1
ATOM 1436 N N . VAL A 1 187 ? 28.935 -60.269 -79.073 1.00 38.19 187 VAL A N 1
ATOM 1437 C CA . VAL A 1 187 ? 27.888 -60.642 -78.097 1.00 38.19 187 VAL A CA 1
ATOM 1438 C C . VAL A 1 187 ? 27.450 -62.046 -78.562 1.00 38.19 187 VAL A C 1
ATOM 1440 O O . VAL A 1 187 ? 27.274 -62.161 -79.781 1.00 38.19 187 VAL A O 1
ATOM 1443 N N . PRO A 1 188 ? 27.254 -63.109 -77.726 1.00 42.12 188 PRO A N 1
ATOM 1444 C CA . PRO A 1 188 ? 25.977 -63.251 -76.992 1.00 42.12 188 PRO A CA 1
ATOM 1445 C C . PRO A 1 188 ? 25.868 -64.177 -75.731 1.00 42.12 188 PRO A C 1
ATOM 1447 O O . PRO A 1 188 ? 26.431 -65.260 -75.669 1.00 42.12 188 PRO A O 1
ATOM 1450 N N . LYS A 1 189 ? 24.936 -63.776 -74.834 1.00 28.86 189 LYS A N 1
ATOM 1451 C CA . LYS A 1 189 ? 23.775 -64.530 -74.258 1.00 28.86 189 LYS A CA 1
ATOM 1452 C C . LYS A 1 189 ? 23.889 -65.489 -73.032 1.00 28.86 189 LYS A C 1
ATOM 1454 O O . LYS A 1 189 ? 24.763 -66.335 -72.954 1.00 28.86 189 LYS A O 1
ATOM 1459 N N . ALA A 1 190 ? 22.809 -65.403 -72.218 1.00 29.44 190 ALA A N 1
ATOM 1460 C CA . ALA A 1 190 ? 22.205 -66.305 -71.196 1.00 29.44 190 ALA A CA 1
ATOM 1461 C C . ALA A 1 190 ? 22.619 -66.093 -69.712 1.00 29.44 190 ALA A C 1
ATOM 1463 O O . ALA A 1 190 ? 23.734 -66.421 -69.342 1.00 29.44 190 ALA A O 1
ATOM 1464 N N . THR A 1 191 ? 21.875 -65.347 -68.868 1.00 28.12 191 THR A N 1
ATOM 1465 C CA . THR A 1 191 ? 20.615 -65.590 -68.085 1.00 28.12 191 THR A CA 1
ATOM 1466 C C . THR A 1 191 ? 20.784 -66.444 -66.806 1.00 28.12 191 THR A C 1
ATOM 1468 O O . THR A 1 191 ? 21.057 -67.634 -66.925 1.00 28.12 191 THR A O 1
ATOM 1471 N N . THR A 1 192 ? 20.457 -65.870 -65.622 1.00 27.27 192 THR A N 1
ATOM 1472 C CA . THR A 1 192 ? 19.496 -66.379 -64.582 1.00 27.27 192 THR A CA 1
ATOM 1473 C C . THR A 1 192 ? 19.946 -66.219 -63.100 1.00 27.27 192 THR A C 1
ATOM 1475 O O . THR A 1 192 ? 20.927 -66.836 -62.714 1.00 27.27 192 THR A O 1
ATOM 1478 N N . GLN A 1 193 ? 19.126 -65.490 -62.299 1.00 34.09 193 GLN A N 1
ATOM 1479 C CA . GLN A 1 193 ? 18.843 -65.581 -60.825 1.00 34.09 193 GLN A CA 1
ATOM 1480 C C . GLN A 1 193 ? 19.995 -65.294 -59.814 1.00 34.09 193 GLN A C 1
ATOM 1482 O O . GLN A 1 193 ? 21.149 -65.509 -60.129 1.00 34.09 193 GLN A O 1
ATOM 1487 N N . GLU A 1 194 ? 19.839 -64.795 -58.574 1.00 29.42 194 GLU A N 1
ATOM 1488 C CA . GLU A 1 194 ? 18.726 -64.549 -57.635 1.00 29.42 194 GLU A CA 1
ATOM 1489 C C . GLU A 1 194 ? 19.229 -63.673 -56.437 1.00 29.42 194 GLU A C 1
ATOM 1491 O O . GLU A 1 194 ? 20.427 -63.659 -56.166 1.00 29.42 194 GLU A O 1
ATOM 1496 N N . ARG A 1 195 ? 18.291 -63.073 -55.670 1.00 30.12 195 ARG A N 1
ATOM 1497 C CA . ARG A 1 195 ? 18.339 -62.651 -54.231 1.00 30.12 195 ARG A CA 1
ATOM 1498 C C . ARG A 1 195 ? 19.138 -61.402 -53.796 1.00 30.12 195 ARG A C 1
ATOM 1500 O O . ARG A 1 195 ? 20.343 -61.322 -53.960 1.00 30.12 195 ARG A O 1
ATOM 1507 N N . SER A 1 196 ? 18.447 -60.352 -53.311 1.00 29.69 196 SER A N 1
ATOM 1508 C CA . SER A 1 196 ? 18.084 -60.056 -51.889 1.00 29.69 196 SER A CA 1
ATOM 1509 C C . SER A 1 196 ? 19.226 -59.313 -51.159 1.00 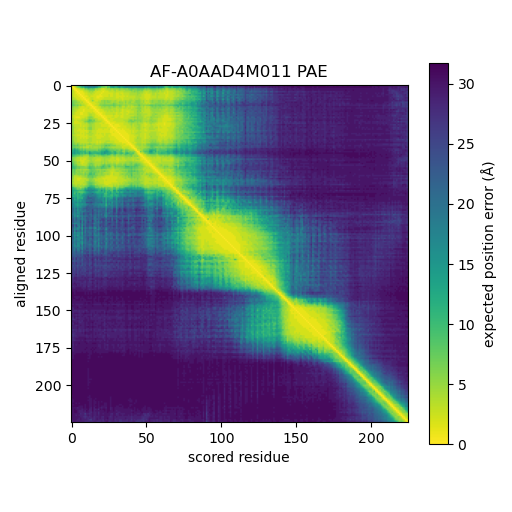29.69 196 SER A C 1
ATOM 1511 O O . SER A 1 196 ? 20.371 -59.695 -51.298 1.00 29.69 196 SER A O 1
ATOM 1513 N N . ALA A 1 197 ? 19.059 -58.255 -50.364 1.00 32.25 197 ALA A N 1
ATOM 1514 C CA . ALA A 1 197 ? 17.906 -57.697 -49.679 1.00 32.25 197 ALA A CA 1
ATOM 1515 C C . ALA A 1 197 ? 18.174 -56.218 -49.302 1.00 32.25 197 ALA A C 1
ATOM 1517 O O . ALA A 1 197 ? 19.311 -55.821 -49.070 1.00 32.25 197 ALA A O 1
ATOM 1518 N N . SER A 1 198 ? 17.085 -55.448 -49.236 1.00 30.92 198 SER A N 1
ATOM 1519 C CA . SER A 1 198 ? 16.756 -54.394 -48.259 1.00 30.92 198 SER A CA 1
ATOM 1520 C C . SER A 1 198 ? 17.870 -53.692 -47.460 1.00 30.92 198 SER A C 1
ATOM 1522 O O . SER A 1 198 ? 18.500 -54.308 -46.606 1.00 30.92 198 SER A O 1
ATOM 1524 N N . GLN A 1 199 ? 17.888 -52.357 -47.513 1.00 34.09 199 GLN A N 1
ATOM 1525 C CA . GLN A 1 199 ? 17.289 -51.552 -46.435 1.00 34.09 199 GLN A CA 1
ATOM 1526 C C . GLN A 1 199 ? 17.088 -50.094 -46.879 1.00 34.09 199 GLN A C 1
ATOM 1528 O O . GLN A 1 199 ? 18.018 -49.384 -47.249 1.00 34.09 199 GLN A O 1
ATOM 1533 N N . ALA A 1 200 ? 15.825 -49.685 -46.845 1.00 34.09 200 ALA A N 1
ATOM 1534 C CA . ALA A 1 200 ? 15.354 -48.309 -46.796 1.00 34.09 200 ALA A CA 1
ATOM 1535 C C . ALA A 1 200 ? 14.848 -48.053 -45.351 1.00 34.09 200 ALA A C 1
ATOM 1537 O O . ALA A 1 200 ? 14.968 -48.937 -44.503 1.00 34.09 200 ALA A O 1
ATOM 1538 N N . PRO A 1 201 ? 14.137 -46.956 -45.075 1.00 50.44 201 PRO A N 1
ATOM 1539 C CA . PRO A 1 201 ? 14.624 -45.590 -44.894 1.00 50.44 201 PRO A CA 1
ATOM 1540 C C . PRO A 1 201 ? 14.157 -45.055 -43.519 1.00 50.44 201 PRO A C 1
ATOM 1542 O O . PRO A 1 201 ? 13.430 -45.742 -42.811 1.00 50.44 201 PRO A O 1
ATOM 1545 N N . LEU A 1 202 ? 14.450 -43.802 -43.164 1.00 31.91 202 LEU A N 1
ATOM 1546 C CA . LEU A 1 202 ? 13.424 -43.005 -42.478 1.00 31.91 202 LEU A CA 1
ATOM 1547 C C . LEU A 1 202 ? 13.638 -41.501 -42.695 1.00 31.91 202 LEU A C 1
ATOM 1549 O O . LEU A 1 202 ? 14.664 -40.930 -42.335 1.00 31.91 202 LEU A O 1
ATOM 1553 N N . ALA A 1 203 ? 12.627 -40.904 -43.325 1.00 29.89 203 ALA A N 1
ATOM 1554 C CA . ALA A 1 203 ? 12.302 -39.484 -43.342 1.00 29.89 203 ALA A CA 1
ATOM 1555 C C . ALA A 1 203 ? 11.939 -39.014 -41.904 1.00 29.89 203 ALA A C 1
ATOM 1557 O O . ALA A 1 203 ? 11.798 -39.834 -41.003 1.00 29.89 203 ALA A O 1
ATOM 1558 N N . THR A 1 204 ? 11.823 -37.731 -41.563 1.00 28.89 204 THR A N 1
ATOM 1559 C CA . THR A 1 204 ? 10.770 -36.820 -42.031 1.00 28.89 204 THR A CA 1
ATOM 1560 C C . THR A 1 204 ? 11.004 -35.449 -41.394 1.00 28.89 204 THR A C 1
ATOM 1562 O O . THR A 1 204 ? 11.313 -35.339 -40.210 1.00 28.89 204 THR A O 1
ATOM 1565 N N . SER A 1 205 ? 10.848 -34.405 -42.198 1.00 33.66 205 SER A N 1
ATOM 1566 C CA . SER A 1 205 ? 10.672 -33.018 -41.778 1.00 33.66 205 SER A CA 1
ATOM 1567 C C . SER A 1 205 ? 9.178 -32.713 -41.595 1.00 33.66 205 SER A C 1
ATOM 1569 O O . SER A 1 205 ? 8.353 -33.397 -42.192 1.00 33.66 205 SER A O 1
ATOM 1571 N N . ILE A 1 206 ? 8.872 -31.628 -40.868 1.00 31.30 206 ILE A N 1
ATOM 1572 C CA . ILE A 1 206 ? 7.747 -30.678 -41.055 1.00 31.30 206 ILE A CA 1
ATOM 1573 C C . ILE A 1 206 ? 6.965 -30.360 -39.757 1.00 31.30 206 ILE A C 1
ATOM 1575 O O . ILE A 1 206 ? 6.608 -31.217 -38.958 1.00 31.30 206 ILE A O 1
ATOM 1579 N N . SER A 1 207 ? 6.769 -29.047 -39.618 1.00 31.75 207 SER A N 1
ATOM 1580 C CA . SER A 1 207 ? 5.984 -28.186 -38.720 1.00 31.75 207 SER A CA 1
ATOM 1581 C C . SER A 1 207 ? 4.532 -28.576 -38.408 1.00 31.75 207 SER A C 1
ATOM 1583 O O . SER A 1 207 ? 3.894 -29.145 -39.284 1.00 31.75 207 SER A O 1
ATOM 1585 N N . SER A 1 208 ? 3.976 -28.054 -37.294 1.00 34.28 208 SER A N 1
ATOM 1586 C CA . SER A 1 208 ? 2.827 -27.103 -37.278 1.00 34.28 208 SER A CA 1
ATOM 1587 C C . SER A 1 208 ? 2.191 -26.905 -35.878 1.00 34.28 208 SER A C 1
ATOM 1589 O O . SER A 1 208 ? 1.834 -27.880 -35.224 1.00 34.28 208 SER A O 1
ATOM 1591 N N . GLU A 1 209 ? 1.990 -25.642 -35.469 1.00 33.31 209 GLU A N 1
ATOM 1592 C CA . GLU A 1 209 ? 0.863 -25.140 -34.632 1.00 33.31 209 GLU A CA 1
ATOM 1593 C C . GLU A 1 209 ? -0.494 -25.388 -35.348 1.00 33.31 209 GLU A C 1
ATOM 1595 O O . GLU A 1 209 ? -0.437 -25.526 -36.575 1.00 33.31 209 GLU A O 1
ATOM 1600 N N . PRO A 1 210 ? -1.702 -25.409 -34.706 1.00 42.00 210 PRO A N 1
ATOM 1601 C CA . PRO A 1 210 ? -2.236 -24.305 -33.872 1.00 42.00 210 PRO A CA 1
ATOM 1602 C C . PRO A 1 210 ? -3.278 -24.638 -32.753 1.00 42.00 210 PRO A C 1
ATOM 1604 O O . PRO A 1 210 ? -3.802 -25.739 -32.657 1.00 42.00 210 PRO A O 1
ATOM 1607 N N . ALA A 1 211 ? -3.572 -23.605 -31.943 1.00 28.80 211 ALA A N 1
ATOM 1608 C CA . ALA A 1 211 ? -4.848 -23.165 -31.328 1.00 28.80 211 ALA A CA 1
ATOM 1609 C C . ALA A 1 211 ? -5.889 -24.157 -30.737 1.00 28.80 211 ALA A C 1
ATOM 1611 O O . ALA A 1 211 ? -6.441 -24.979 -31.458 1.00 28.80 211 ALA A O 1
ATOM 1612 N N . ALA A 1 212 ? -6.316 -23.893 -29.484 1.00 31.09 212 ALA A N 1
ATOM 1613 C CA . ALA A 1 212 ? -7.678 -23.454 -29.080 1.00 31.09 212 ALA A CA 1
ATOM 1614 C C . ALA A 1 212 ? -8.126 -23.947 -27.675 1.00 31.09 212 ALA A C 1
ATOM 1616 O O . ALA A 1 212 ? -7.678 -24.982 -27.200 1.00 31.09 212 ALA A O 1
ATOM 1617 N N . GLU A 1 213 ? -9.068 -23.181 -27.093 1.00 33.41 213 GLU A N 1
ATOM 1618 C CA . GLU A 1 213 ? -9.945 -23.441 -25.922 1.00 33.41 213 GLU A CA 1
ATOM 1619 C C . GLU A 1 213 ? -9.325 -23.239 -24.515 1.00 33.41 213 GLU A C 1
ATOM 1621 O O . GLU A 1 213 ? -8.309 -23.819 -24.172 1.00 33.41 213 GLU A O 1
ATOM 1626 N N . GLY A 1 214 ? -9.831 -22.409 -23.591 1.00 28.55 214 GLY A N 1
ATOM 1627 C CA . GLY A 1 214 ? -11.088 -21.664 -23.489 1.00 28.55 214 GLY A CA 1
ATOM 1628 C C . GLY A 1 214 ? -12.025 -22.285 -22.450 1.00 28.55 214 GLY A C 1
ATOM 1629 O O . GLY A 1 214 ? -12.884 -23.056 -22.840 1.00 28.55 214 GLY A O 1
ATOM 1630 N N . ILE A 1 215 ? -11.914 -21.931 -21.158 1.00 35.09 215 ILE A N 1
ATOM 1631 C CA . ILE A 1 215 ? -12.995 -22.153 -20.173 1.00 35.09 215 ILE A CA 1
ATOM 1632 C C . ILE A 1 215 ? -13.076 -20.971 -19.196 1.00 35.09 215 ILE A C 1
ATOM 1634 O O . ILE A 1 215 ? -12.207 -20.751 -18.355 1.00 35.09 215 ILE A O 1
ATOM 1638 N N . SER A 1 216 ? -14.169 -20.222 -19.327 1.00 28.81 216 SER A N 1
ATOM 1639 C CA . SER A 1 216 ? -14.712 -19.254 -18.377 1.00 28.81 216 SER A CA 1
ATOM 1640 C C . SER A 1 216 ? -15.671 -19.946 -17.407 1.00 28.81 216 SER A C 1
ATOM 1642 O O . SER A 1 216 ? -16.527 -20.701 -17.865 1.00 28.81 216 SER A O 1
ATOM 1644 N N . VAL A 1 217 ? -15.641 -19.609 -16.114 1.00 35.53 217 VAL A N 1
ATOM 1645 C CA . VAL A 1 217 ? -16.795 -19.827 -15.225 1.00 35.53 217 VAL A CA 1
ATOM 1646 C C . VAL A 1 217 ? -17.054 -18.564 -14.412 1.00 3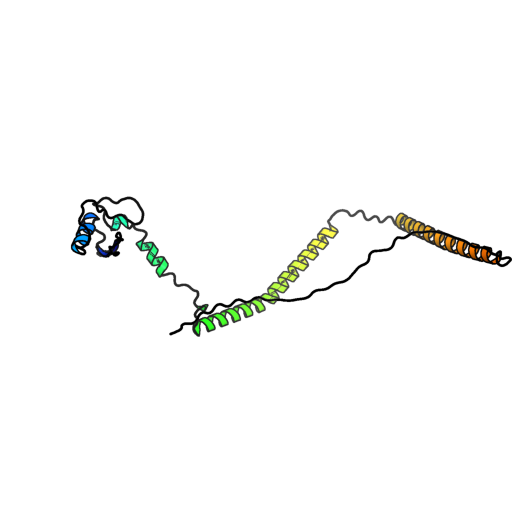5.53 217 VAL A C 1
ATOM 1648 O O . VAL A 1 217 ? -16.218 -18.098 -13.641 1.00 35.53 217 VAL A O 1
ATOM 1651 N N . VAL A 1 218 ? -18.241 -18.015 -14.649 1.00 32.25 218 VAL A N 1
ATOM 1652 C CA . VAL A 1 218 ? -18.867 -16.872 -13.992 1.00 32.25 218 VAL A CA 1
ATOM 1653 C C . VAL A 1 218 ? -19.938 -17.462 -13.083 1.00 32.25 218 VAL A C 1
ATOM 1655 O O . VAL A 1 218 ? -20.777 -18.201 -13.583 1.00 32.25 218 VAL A O 1
ATOM 1658 N N . ASN A 1 219 ? -19.955 -17.134 -11.791 1.00 34.16 219 ASN A N 1
ATOM 1659 C CA . ASN A 1 219 ? -21.118 -17.397 -10.941 1.00 34.16 219 ASN A CA 1
ATOM 1660 C C . ASN A 1 219 ? -21.613 -16.077 -10.348 1.00 34.16 219 ASN A C 1
ATOM 1662 O O . ASN A 1 219 ? -20.993 -15.482 -9.470 1.00 34.16 219 ASN A O 1
ATOM 1666 N N . THR A 1 220 ? -22.743 -15.622 -10.882 1.00 33.44 220 THR A N 1
ATOM 1667 C CA . THR A 1 220 ? -23.636 -14.617 -10.305 1.00 33.44 220 THR A CA 1
ATOM 1668 C C . THR A 1 220 ? -24.861 -15.367 -9.794 1.00 33.44 220 THR A C 1
ATOM 1670 O O . THR A 1 220 ? -25.443 -16.145 -10.544 1.00 33.44 220 THR A O 1
ATOM 1673 N N . ALA A 1 221 ? -25.266 -15.130 -8.548 1.00 37.12 221 ALA A N 1
ATOM 1674 C CA . ALA A 1 221 ? -26.580 -15.521 -8.052 1.00 37.12 221 ALA A CA 1
ATOM 1675 C C . ALA A 1 221 ? -27.288 -14.264 -7.545 1.00 37.12 221 ALA A C 1
ATOM 1677 O O . ALA A 1 221 ? -26.798 -13.565 -6.658 1.00 37.12 221 ALA A O 1
ATOM 1678 N N . VAL A 1 222 ? -28.406 -13.969 -8.202 1.00 35.84 222 VAL A N 1
ATOM 1679 C CA . VAL A 1 222 ? -29.339 -12.879 -7.932 1.00 35.84 222 VAL A CA 1
ATOM 1680 C C . VAL A 1 222 ? -30.475 -13.397 -7.045 1.00 35.84 222 VAL A C 1
ATOM 1682 O O . VAL A 1 222 ? -30.837 -14.570 -7.087 1.00 35.84 222 VAL A O 1
ATOM 1685 N N . VAL A 1 223 ? -30.997 -12.464 -6.255 1.00 37.94 223 VAL A N 1
ATOM 1686 C CA . VAL A 1 223 ? -32.171 -12.483 -5.371 1.00 37.94 223 VAL A CA 1
ATOM 1687 C C . VAL A 1 223 ? -33.444 -13.016 -6.048 1.00 37.94 223 VAL A C 1
ATOM 1689 O O . VAL A 1 223 ? -33.675 -12.744 -7.224 1.00 37.94 223 VAL A O 1
ATOM 1692 N N . GLY A 1 224 ? -34.320 -13.674 -5.279 1.00 37.78 224 GLY A N 1
ATOM 1693 C CA . GLY A 1 224 ? -35.686 -13.989 -5.701 1.00 37.78 224 GLY A CA 1
ATOM 1694 C C . GLY A 1 224 ? -36.668 -14.158 -4.535 1.00 37.78 224 GLY A C 1
ATOM 1695 O O . GLY A 1 224 ? -36.445 -15.027 -3.700 1.00 37.78 224 GLY A O 1
ATOM 1696 N N . ALA A 1 225 ? -37.728 -13.335 -4.598 1.00 39.44 225 ALA A N 1
ATOM 1697 C CA . ALA A 1 225 ? -39.065 -13.388 -3.975 1.00 39.44 225 ALA A CA 1
ATOM 1698 C C . ALA A 1 225 ? -39.195 -13.386 -2.442 1.00 39.44 225 ALA A C 1
ATOM 1700 O O . ALA A 1 225 ? -38.928 -14.422 -1.798 1.00 39.44 225 ALA A O 1
#

Radius of gyration: 50.46 Å; Cα contacts (8 Å, |Δi|>4): 85; chains: 1; bounding box: 95×83×127 Å

Nearest PDB structures (foldseek):
  4v0i-assembly2_B  TM=7.775E-01  e=1.141E+00  Mus musculus
  2wxk-assembly1_A  TM=6.840E-01  e=9.388E-01  Mus musculus
  7z74-assembly1_A  TM=6.855E-01  e=1.918E+00  Mus musculus
  1lxd-assembly1_B  TM=5.585E-01  e=1.479E+00  Rattus norvegicus

InterPro domains:
  IPR051421 RNA Processing and DNA Damage Response Regulator [PTHR12786] (72-199)
  IPR053822 SDE2-like domain [PF22782] (69-166)

pLDDT: mean 73.85, std 21.88, range [27.27, 97.44]

Sequence (225 aa):
MATTTTVLVSTFPPFPTYALSVSDHTTIQNLHEILLARYPSLPSTADLRLLPVSGAVPDETATIASILGPGLRAAGGRMSSQKTSNNDSCRDLSGRRLSTIKEAKKLAEYLEQEPGRKKAAAEAQRRGLHLGRQYRSSGGKKHRFDDTEYLEQSRELVDNVKSAVTTGLLKKRKKAKTDQNLQKLEVPKATTQERSASQAPLATSISSEPAAEGISVVNTAVVGA

Solvent-accessible surface area (backbone atoms only — not comparable to full-atom values): 14582 Å² total; per-residue (Å²): 129,93,56,72,42,79,47,76,46,80,56,65,85,92,50,70,71,45,78,47,81,41,54,36,80,42,25,47,51,59,48,53,52,55,48,43,74,75,38,72,87,52,83,84,56,90,84,74,74,90,70,71,100,69,81,78,83,72,58,58,79,40,31,52,49,71,74,57,46,86,56,57,72,60,52,56,56,55,65,75,65,60,72,77,86,71,62,42,80,41,92,50,72,66,8,49,50,49,42,54,53,51,52,53,49,53,52,51,52,50,62,68,42,43,64,56,52,53,49,52,51,52,48,52,49,51,50,51,52,50,51,52,51,50,47,70,72,66,62,63,89,71,80,72,87,75,56,62,66,59,56,50,50,53,50,48,54,53,50,52,51,52,50,50,50,52,52,48,53,51,48,51,53,48,49,53,53,54,54,55,67,72,59,79,68,88,85,87,92,86,92,84,91,81,83,89,78,88,85,84,85,83,87,85,88,87,88,82,87,85,92,84,86,89,86,87,85,85,90,84,86,81,90,82,135

Secondary structure (DSSP, 8-state):
---EEEEEE---TTSPPEEEEEETT-BHHHHHHHHHHH-TTS---TT-----SSSSPPPTT-BHHHHHHHHHHHHHHHHHH---S--SS-SSHHHHHHHHHHHHHHHHHHHHHHHHHHHHHHHHHHHHHHHHHHHHHHSS-------HHHHHHHHHHHHHHHHHHHHHHHHHHHHHHHHHHHS-S----------------------------------------